Protein AF-A0A0B6Y746-F1 (afdb_monomer_lite)

Organism: NCBI:txid1028688

Secondary structure (DSSP, 8-state):
------------------HHHHHHHHHHHHHHH-TTSEEEEEEEEE-SSS--TT--GGGPPPEEEEEEEEEETT--HHHHHHHHHHHHHHHHHHH-TT-TT---GGGEEEEEETTEEEETTPPPPSS-HHHH--TT--EEEEEE--GGGT--HHHHHHHT--HHHHHHHHHHHHHHS-------TTSSHHHHHHHHHHHHHHHTT----TTTEEEEE--SSTHHHHHHHHHHHHHHHHHS-TTSS-SEEEEETGGG-S---

Structure (mmCIF, N/CA/C/O backbone):
data_AF-A0A0B6Y746-F1
#
_entry.id   AF-A0A0B6Y746-F1
#
loop_
_atom_site.group_PDB
_atom_site.id
_atom_site.type_symbol
_atom_site.label_atom_id
_atom_site.label_alt_id
_atom_site.label_comp_id
_atom_site.label_asym_id
_atom_site.label_entity_id
_atom_site.label_seq_id
_atom_site.pdbx_PDB_ins_code
_atom_site.Cartn_x
_atom_site.Cartn_y
_atom_site.Cartn_z
_atom_site.occupancy
_atom_site.B_iso_or_equiv
_atom_site.auth_seq_id
_atom_site.auth_comp_id
_atom_site.auth_asym_id
_atom_site.auth_atom_id
_atom_site.pdbx_PDB_model_num
ATOM 1 N N . SER A 1 1 ? -64.945 -34.787 -15.577 1.00 29.97 1 SER A N 1
ATOM 2 C CA . SER A 1 1 ? -64.378 -35.751 -14.618 1.00 29.97 1 SER A CA 1
ATOM 3 C C . SER A 1 1 ? -62.940 -36.079 -14.964 1.00 29.97 1 SER A C 1
ATOM 5 O O . SER A 1 1 ? -62.607 -36.017 -16.142 1.00 29.97 1 SER A O 1
ATOM 7 N N . PRO A 1 2 ? -62.105 -36.333 -13.945 1.00 53.16 2 PRO A N 1
ATOM 8 C CA . PRO A 1 2 ? -60.667 -36.065 -13.937 1.00 53.16 2 PRO A CA 1
ATOM 9 C C . PRO A 1 2 ? -59.824 -37.349 -13.845 1.00 53.16 2 PRO A C 1
ATOM 11 O O . PRO A 1 2 ? -60.364 -38.428 -13.630 1.00 53.16 2 PRO A O 1
ATOM 14 N N . HIS A 1 3 ? -58.497 -37.213 -13.889 1.00 33.97 3 HIS A N 1
ATOM 15 C CA . HIS A 1 3 ? -57.614 -38.109 -13.144 1.00 33.97 3 HIS A CA 1
ATOM 16 C C . HIS A 1 3 ? -56.552 -37.316 -12.378 1.00 33.97 3 HIS A C 1
ATOM 18 O O . HIS A 1 3 ? -55.904 -36.412 -12.898 1.00 33.97 3 HIS A O 1
ATOM 24 N N . HIS A 1 4 ? -56.476 -37.666 -11.098 1.00 37.56 4 HIS A N 1
ATOM 25 C CA . HIS A 1 4 ? -55.594 -37.174 -10.054 1.00 37.56 4 HIS A CA 1
ATOM 26 C C . HIS A 1 4 ? -54.145 -37.634 -10.231 1.00 37.56 4 HIS A C 1
ATOM 28 O O . HIS A 1 4 ? -53.914 -38.797 -10.543 1.00 37.56 4 HIS A O 1
ATOM 34 N N . THR A 1 5 ? -53.215 -36.797 -9.773 1.00 36.00 5 THR A N 1
ATOM 35 C CA . THR A 1 5 ? -52.109 -37.243 -8.911 1.00 36.00 5 THR A CA 1
ATOM 36 C C . THR A 1 5 ? -51.822 -36.161 -7.873 1.00 36.00 5 THR A C 1
ATOM 38 O O . THR A 1 5 ? -51.815 -34.971 -8.175 1.00 36.00 5 THR A O 1
ATOM 41 N N . ARG A 1 6 ? -51.666 -36.605 -6.627 1.00 32.50 6 ARG A N 1
ATOM 42 C CA . ARG A 1 6 ? -51.554 -35.845 -5.381 1.00 32.50 6 ARG A CA 1
ATOM 43 C C . ARG A 1 6 ? -50.345 -36.417 -4.645 1.00 32.50 6 ARG A C 1
ATOM 45 O O . ARG A 1 6 ? -50.334 -37.628 -4.491 1.00 32.50 6 ARG A O 1
ATOM 52 N N . THR A 1 7 ? -49.423 -35.567 -4.192 1.00 30.72 7 THR A N 1
ATOM 53 C CA . THR A 1 7 ? -48.591 -35.687 -2.965 1.00 30.72 7 THR A CA 1
ATOM 54 C C . THR A 1 7 ? -47.699 -34.436 -2.900 1.00 30.72 7 THR A C 1
ATOM 56 O O . THR A 1 7 ? -46.985 -34.167 -3.858 1.00 30.72 7 THR A O 1
ATOM 59 N N . SER A 1 8 ? -47.931 -33.510 -1.961 1.00 30.22 8 SER A N 1
ATOM 60 C CA . SER A 1 8 ? -47.372 -33.465 -0.585 1.00 30.22 8 SER A CA 1
ATOM 61 C C . SER A 1 8 ? -45.993 -32.785 -0.573 1.00 30.22 8 SER A C 1
ATOM 63 O O . SER A 1 8 ? -45.046 -33.312 -1.135 1.00 30.22 8 SER A O 1
ATOM 65 N N . THR A 1 9 ? -45.943 -31.497 -0.210 1.00 35.84 9 THR A N 1
ATOM 66 C CA . THR A 1 9 ? -45.412 -30.986 1.077 1.00 35.84 9 THR A CA 1
ATOM 67 C C . THR A 1 9 ? -43.946 -31.338 1.320 1.00 35.84 9 THR A C 1
ATOM 69 O O . THR A 1 9 ? -43.661 -32.451 1.737 1.00 35.84 9 THR A O 1
ATOM 72 N N . ASP A 1 10 ? -43.059 -30.358 1.137 1.00 31.70 10 ASP A N 1
ATOM 73 C CA . ASP A 1 10 ? -42.072 -30.033 2.168 1.00 31.70 10 ASP A CA 1
ATOM 74 C C . ASP A 1 10 ? -41.524 -28.616 1.967 1.00 31.70 10 ASP A C 1
ATOM 76 O O . ASP A 1 10 ? -40.708 -28.315 1.096 1.00 31.70 10 ASP A O 1
ATOM 80 N N . SER A 1 11 ? -42.050 -27.726 2.800 1.00 40.31 11 SER A N 1
ATOM 81 C CA . SER A 1 11 ? -41.353 -26.568 3.332 1.00 40.31 11 SER A CA 1
ATOM 82 C C . SER A 1 11 ? -40.083 -27.040 4.035 1.00 40.31 11 SER A C 1
ATOM 84 O O . SER A 1 11 ? -40.170 -27.696 5.069 1.00 40.31 11 SER A O 1
ATOM 86 N N . LEU A 1 12 ? -38.917 -26.682 3.501 1.00 34.22 12 LEU A N 1
ATOM 87 C CA . LEU A 1 12 ? -37.659 -26.777 4.231 1.00 34.22 12 LEU A CA 1
ATOM 88 C C . LEU A 1 12 ? -36.963 -25.424 4.198 1.00 34.22 12 LEU A C 1
ATOM 90 O O . LEU A 1 12 ? -36.350 -25.012 3.211 1.00 34.22 12 LEU A O 1
ATOM 94 N N . ASP A 1 13 ? -37.152 -24.743 5.322 1.00 40.56 13 ASP A N 1
ATOM 95 C CA . ASP A 1 13 ? -36.283 -23.757 5.935 1.00 40.56 13 ASP A CA 1
ATOM 96 C C . ASP A 1 13 ? -34.875 -23.689 5.334 1.00 40.56 13 ASP A C 1
ATOM 98 O O . ASP A 1 13 ? -34.015 -24.546 5.542 1.00 40.56 13 ASP A O 1
ATOM 102 N N . ARG A 1 14 ? -34.597 -22.567 4.673 1.00 35.34 14 ARG A N 1
ATOM 103 C CA . ARG A 1 14 ? -33.259 -21.978 4.700 1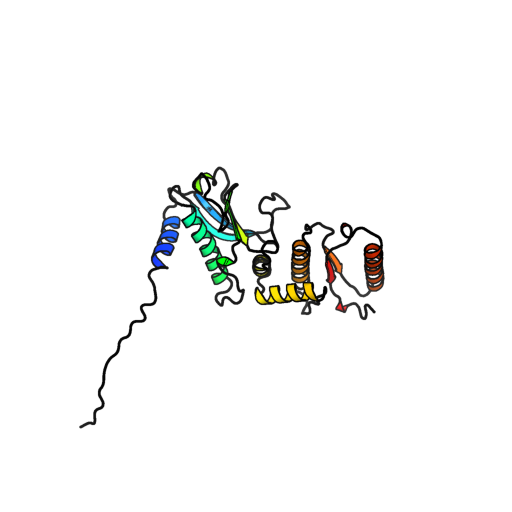.00 35.34 14 ARG A CA 1
ATOM 104 C C . ARG A 1 14 ? -33.306 -20.699 5.517 1.00 35.34 14 ARG A C 1
ATOM 106 O O . ARG A 1 14 ? -33.096 -19.599 5.018 1.00 35.34 14 ARG A O 1
ATOM 113 N N . SER A 1 15 ? -33.542 -20.887 6.811 1.00 46.12 15 SER A N 1
ATOM 114 C CA . SER A 1 15 ? -33.031 -20.006 7.853 1.00 46.12 15 SER A CA 1
ATOM 115 C C . SER A 1 15 ? -31.496 -20.047 7.817 1.00 46.12 15 SER A C 1
ATOM 117 O O . SER A 1 15 ? -30.859 -20.784 8.566 1.00 46.12 15 SER A O 1
ATOM 119 N N . PHE A 1 16 ? -30.884 -19.283 6.915 1.00 33.47 16 PHE A N 1
ATOM 120 C CA . PHE A 1 16 ? -29.457 -18.984 6.986 1.00 33.47 16 PHE A CA 1
ATOM 121 C C . PHE A 1 16 ? -29.285 -17.540 7.456 1.00 33.47 16 PHE A C 1
ATOM 123 O O . PHE A 1 16 ? -29.346 -16.599 6.676 1.00 33.47 16 PHE A O 1
ATOM 130 N N . SER A 1 17 ? -29.127 -17.426 8.778 1.00 41.94 17 SER A N 1
ATOM 131 C CA . SER A 1 17 ? -28.447 -16.366 9.531 1.00 41.94 17 SER A CA 1
ATOM 132 C C . SER A 1 17 ? -28.628 -14.921 9.035 1.00 41.94 17 SER A C 1
ATOM 134 O O . SER A 1 17 ? -27.774 -14.365 8.350 1.00 41.94 17 SER A O 1
ATOM 136 N N . MET A 1 18 ? -29.722 -14.278 9.461 1.00 40.81 18 MET A N 1
ATOM 137 C CA . MET A 1 18 ? -29.874 -12.811 9.445 1.00 40.81 18 MET A CA 1
ATOM 138 C C . MET A 1 18 ? -29.601 -12.160 10.813 1.00 40.81 18 MET A C 1
ATOM 140 O O . MET A 1 18 ? -29.816 -10.963 10.992 1.00 40.81 18 MET A O 1
ATOM 144 N N . THR A 1 19 ? -29.118 -12.914 11.798 1.00 43.16 19 THR A N 1
ATOM 145 C CA . THR A 1 19 ? -29.015 -12.431 13.182 1.00 43.16 19 THR A CA 1
ATOM 146 C C . THR A 1 19 ? -27.723 -11.674 13.504 1.00 43.16 19 THR A C 1
ATOM 148 O O . THR A 1 19 ? -27.748 -10.859 14.420 1.00 43.16 19 THR A O 1
ATOM 151 N N . ASP A 1 20 ? -26.651 -11.812 12.714 1.00 43.19 20 ASP A N 1
ATOM 152 C CA . ASP A 1 20 ? -25.360 -11.162 13.027 1.00 43.19 20 ASP A CA 1
ATOM 153 C C . ASP A 1 20 ? -25.143 -9.792 12.358 1.00 43.19 20 ASP A C 1
ATOM 155 O O . ASP A 1 20 ? -24.300 -9.013 12.799 1.00 43.19 20 ASP A O 1
ATOM 159 N N . HIS A 1 21 ? -25.907 -9.455 11.315 1.00 45.31 21 HIS A N 1
ATOM 160 C CA . HIS A 1 21 ? -25.809 -8.143 10.660 1.00 45.31 21 HIS A CA 1
ATOM 161 C C . HIS A 1 21 ? -26.600 -7.055 11.405 1.00 45.31 21 HIS A C 1
ATOM 163 O O . HIS A 1 21 ? -26.148 -5.915 11.498 1.00 45.31 21 HIS A O 1
ATOM 169 N N . SER A 1 22 ? -27.748 -7.410 11.995 1.00 50.81 22 SER A N 1
ATOM 170 C CA . SER A 1 22 ? -28.665 -6.427 12.592 1.00 50.81 22 SER A CA 1
ATOM 171 C C . SER A 1 22 ? -28.137 -5.774 13.875 1.00 50.81 22 SER A C 1
ATOM 173 O O . SER A 1 22 ? -28.363 -4.587 14.091 1.00 50.81 22 SER A O 1
ATOM 175 N N . SER A 1 23 ? -27.399 -6.512 14.708 1.00 52.81 23 SER A N 1
ATOM 176 C CA . SER A 1 23 ? -26.909 -6.014 15.999 1.00 52.81 23 SER A CA 1
ATOM 177 C C . SER A 1 23 ? -25.759 -5.021 15.843 1.00 52.81 23 SER A C 1
ATOM 179 O O . SER A 1 23 ? -25.663 -4.062 16.602 1.00 52.81 23 SER A O 1
ATOM 181 N N . LEU A 1 24 ? -24.903 -5.202 14.834 1.00 53.28 24 LEU A N 1
ATOM 182 C CA . LEU A 1 24 ? -23.738 -4.345 14.630 1.00 53.28 24 LEU A CA 1
ATOM 183 C C . LEU A 1 24 ? -24.018 -3.151 13.716 1.00 53.28 24 LEU A C 1
ATOM 185 O O . LEU A 1 24 ? -23.398 -2.107 13.891 1.00 53.28 24 LEU A O 1
ATOM 189 N N . ASP A 1 25 ? -24.955 -3.266 12.774 1.00 55.22 25 ASP A N 1
ATOM 190 C CA . ASP A 1 25 ? -25.471 -2.089 12.063 1.00 55.22 25 ASP A CA 1
ATOM 191 C C . ASP A 1 25 ? -26.266 -1.191 13.019 1.00 55.22 25 ASP A C 1
ATOM 193 O O . ASP A 1 25 ? -26.186 0.030 12.912 1.00 55.22 25 ASP A O 1
ATOM 197 N N . MET A 1 26 ? -26.927 -1.776 14.028 1.00 56.94 26 MET A N 1
ATOM 198 C CA . MET A 1 26 ? -27.477 -1.031 15.159 1.00 56.94 26 MET A CA 1
ATOM 199 C C . MET A 1 26 ? -26.371 -0.380 15.999 1.00 56.94 26 MET A C 1
ATOM 201 O O . MET A 1 26 ? -26.512 0.789 16.314 1.00 56.94 26 MET A O 1
ATOM 205 N N . LEU A 1 27 ? -25.239 -1.045 16.275 1.00 56.81 27 LEU A N 1
ATOM 206 C CA . LEU A 1 27 ? -24.097 -0.414 16.965 1.00 56.81 27 LEU A CA 1
ATOM 207 C C . LEU A 1 27 ? -23.458 0.722 16.152 1.00 56.81 27 LEU A C 1
ATOM 209 O O . LEU A 1 27 ? -23.128 1.762 16.713 1.00 56.81 27 LEU A O 1
ATOM 213 N N . LEU A 1 28 ? -23.296 0.556 14.836 1.00 58.16 28 LEU A N 1
ATOM 214 C CA . LEU A 1 28 ? -22.779 1.609 13.956 1.00 58.16 28 LEU A CA 1
ATOM 215 C C . LEU A 1 28 ? -23.764 2.789 13.879 1.00 58.16 28 LEU A C 1
ATOM 217 O O . LEU A 1 28 ? -23.349 3.943 14.009 1.00 58.16 28 LEU A O 1
ATOM 221 N N . ALA A 1 29 ? -25.066 2.514 13.775 1.00 56.75 29 ALA A N 1
ATOM 222 C CA . ALA A 1 29 ? -26.116 3.529 13.836 1.00 56.75 29 ALA A CA 1
ATOM 223 C C . ALA A 1 29 ? -26.219 4.192 15.223 1.00 56.75 29 ALA A C 1
ATOM 225 O O . ALA A 1 29 ? -26.412 5.401 15.301 1.00 56.75 29 ALA A O 1
ATOM 226 N N . GLU A 1 30 ? -26.018 3.454 16.316 1.00 51.56 30 GLU A N 1
ATOM 227 C CA . GLU A 1 30 ? -25.965 3.978 17.684 1.00 51.56 30 GLU A CA 1
ATOM 228 C C . GLU A 1 30 ? -24.714 4.827 17.913 1.00 51.56 30 GLU A C 1
ATOM 230 O O . GLU A 1 30 ? -24.801 5.853 18.581 1.00 51.56 30 GLU A O 1
ATOM 235 N N . THR A 1 31 ? -23.560 4.478 17.332 1.00 52.19 31 THR A N 1
ATOM 236 C CA . THR A 1 31 ? -22.373 5.350 17.366 1.00 52.19 31 THR A CA 1
ATOM 237 C C . THR A 1 31 ? -22.562 6.625 16.548 1.00 52.19 31 THR A C 1
ATOM 239 O O . THR A 1 31 ? -22.046 7.669 16.943 1.00 52.19 31 THR A O 1
ATOM 242 N N . ALA A 1 32 ? -23.328 6.567 15.453 1.00 50.88 32 ALA A N 1
ATOM 243 C CA . ALA A 1 32 ? -23.717 7.743 14.679 1.00 50.88 32 ALA A CA 1
ATOM 244 C C . ALA A 1 32 ? -24.808 8.580 15.380 1.00 50.88 32 ALA A C 1
ATOM 246 O O . ALA A 1 32 ? -24.844 9.792 15.206 1.00 50.88 32 ALA A O 1
ATOM 247 N N . ALA A 1 33 ? -25.674 7.964 16.193 1.00 47.94 33 ALA A N 1
ATOM 248 C CA . ALA A 1 33 ? -26.720 8.646 16.960 1.00 47.94 33 ALA A CA 1
ATOM 249 C C . ALA A 1 33 ? -26.225 9.202 18.315 1.00 47.94 33 ALA A C 1
ATOM 251 O O . ALA A 1 33 ? -26.768 10.191 18.808 1.00 47.94 33 ALA A O 1
ATOM 252 N N . ASN A 1 34 ? -25.173 8.621 18.907 1.00 47.47 34 ASN A N 1
ATOM 253 C CA . ASN A 1 34 ? -24.545 9.058 20.164 1.00 47.47 34 ASN A CA 1
ATOM 254 C C . ASN A 1 34 ? -23.459 10.135 19.962 1.00 47.47 34 ASN A C 1
ATOM 256 O O . ASN A 1 34 ? -22.437 10.134 20.651 1.00 47.47 34 ASN A O 1
ATOM 260 N N . GLU A 1 35 ? -23.688 11.119 19.087 1.00 51.38 35 GLU A N 1
ATOM 261 C CA . GLU A 1 35 ? -22.798 12.289 18.921 1.00 51.38 35 GLU A CA 1
ATOM 262 C C . GLU A 1 35 ? -22.630 13.141 20.202 1.00 51.38 35 GLU A C 1
ATOM 264 O O . GLU A 1 35 ? -21.873 14.108 20.204 1.00 51.38 35 GLU A O 1
ATOM 269 N N . ARG A 1 36 ? -23.310 12.807 21.310 1.00 54.72 36 ARG A N 1
ATOM 270 C CA . ARG A 1 36 ? -23.274 13.583 22.559 1.00 54.72 36 ARG A CA 1
ATOM 271 C C . ARG A 1 36 ? -22.221 13.145 23.585 1.00 54.72 36 ARG A C 1
ATOM 273 O O . ARG A 1 36 ? -22.003 13.910 24.514 1.00 54.72 36 ARG A O 1
ATOM 280 N N . ASP A 1 37 ? -21.581 11.978 23.440 1.00 66.75 37 ASP A N 1
ATOM 281 C CA . ASP A 1 37 ? -20.696 11.422 24.494 1.00 66.75 37 ASP A CA 1
ATOM 282 C C . ASP A 1 37 ? -19.419 10.727 23.961 1.00 66.75 37 ASP A C 1
ATOM 284 O O . ASP A 1 37 ? -18.714 10.023 24.687 1.00 66.75 37 ASP A O 1
ATOM 288 N N . GLY A 1 38 ? -19.116 10.884 22.667 1.00 77.50 38 GLY A N 1
ATOM 289 C CA . GLY A 1 38 ? -17.962 10.260 22.012 1.00 77.50 38 GLY A CA 1
ATOM 290 C C . GLY A 1 38 ? -17.188 11.225 21.116 1.00 77.50 38 GLY A C 1
ATOM 291 O O . GLY A 1 38 ? -17.757 12.138 20.518 1.00 77.50 38 GLY A O 1
ATOM 292 N N . LYS A 1 39 ? -15.873 11.019 21.012 1.00 87.69 39 LYS A N 1
ATOM 293 C CA . LYS A 1 39 ? -15.004 11.750 20.089 1.00 87.69 39 LYS A CA 1
ATOM 294 C C . LYS A 1 39 ? -15.118 11.133 18.698 1.00 87.69 39 LYS A C 1
ATOM 296 O O . LYS A 1 39 ? -14.840 9.946 18.510 1.00 87.69 39 LYS A O 1
ATOM 301 N N . ARG A 1 40 ? -15.508 11.944 17.713 1.00 91.06 40 ARG A N 1
ATOM 302 C CA . ARG A 1 40 ? -15.557 11.525 16.308 1.00 91.06 40 ARG A CA 1
ATOM 303 C C . ARG A 1 40 ? -14.142 11.436 15.745 1.00 91.06 40 ARG A C 1
ATOM 305 O O . ARG A 1 40 ? -13.389 12.406 15.821 1.00 91.06 40 ARG A O 1
ATOM 312 N N . VAL A 1 41 ? -13.809 10.291 15.162 1.00 94.25 41 VAL A N 1
ATOM 313 C CA . VAL A 1 41 ? -12.514 10.033 14.531 1.00 94.25 41 VAL A CA 1
ATOM 314 C C . VAL A 1 41 ? -12.686 9.587 13.086 1.00 94.25 41 VAL A C 1
ATOM 316 O O . VAL A 1 41 ? -13.669 8.934 12.728 1.00 94.25 41 VAL A O 1
ATOM 319 N N . THR A 1 42 ? -11.729 9.952 12.246 1.00 95.25 42 THR A N 1
ATOM 320 C CA . THR A 1 42 ? -11.616 9.478 10.868 1.00 95.25 42 THR A CA 1
ATOM 321 C C . THR A 1 42 ? -10.780 8.207 10.816 1.00 95.25 42 THR A C 1
ATOM 323 O O . THR A 1 42 ? -9.886 8.002 11.633 1.00 95.25 42 THR A O 1
ATOM 326 N N . ILE A 1 43 ? -11.084 7.335 9.859 1.00 95.94 43 ILE A N 1
ATOM 327 C CA . ILE A 1 43 ? -10.340 6.100 9.612 1.00 95.94 43 ILE A CA 1
ATOM 328 C C . ILE A 1 43 ? -9.734 6.195 8.218 1.00 95.94 43 ILE A C 1
ATOM 330 O O . ILE A 1 43 ? -10.470 6.250 7.226 1.00 95.94 43 ILE A O 1
ATOM 334 N N . SER A 1 44 ? -8.407 6.191 8.138 1.00 96.25 44 SER A N 1
ATOM 335 C CA . SER A 1 44 ? -7.671 6.169 6.872 1.00 96.25 44 SER A CA 1
ATOM 336 C C . SER A 1 44 ? -6.855 4.889 6.722 1.00 96.25 44 SER A C 1
ATOM 338 O O . SER A 1 44 ? -6.534 4.218 7.697 1.00 96.25 44 SER A O 1
ATOM 340 N N . VAL A 1 45 ? -6.540 4.526 5.482 1.00 96.31 45 VAL A N 1
ATOM 341 C CA . VAL A 1 45 ? -5.588 3.465 5.143 1.00 96.31 45 VAL A CA 1
ATOM 342 C C . VAL A 1 45 ? -4.330 4.121 4.605 1.00 96.31 45 VAL A C 1
ATOM 344 O O . VAL A 1 45 ? -4.399 4.877 3.635 1.00 96.31 45 VAL A O 1
ATOM 347 N N . VAL A 1 46 ? -3.191 3.814 5.215 1.00 94.38 46 VAL A N 1
ATOM 348 C CA . VAL A 1 46 ? -1.894 4.341 4.793 1.00 94.38 46 VAL A CA 1
ATOM 349 C C . VAL A 1 46 ? -1.392 3.559 3.578 1.00 94.38 46 VAL A C 1
ATOM 351 O O . VAL A 1 46 ? -1.386 2.324 3.575 1.00 94.38 46 VAL A O 1
ATOM 354 N N . LEU A 1 47 ? -0.992 4.279 2.532 1.00 91.31 47 LEU A N 1
ATOM 355 C CA . LEU A 1 47 ? -0.496 3.731 1.273 1.00 91.31 47 LEU A CA 1
ATOM 356 C C . LEU A 1 47 ? 1.021 3.538 1.307 1.00 91.31 47 LEU A C 1
ATOM 358 O O . LEU A 1 47 ? 1.747 4.260 1.988 1.00 91.31 47 LEU A O 1
ATOM 362 N N . GLY A 1 48 ? 1.499 2.574 0.524 1.00 84.00 48 GLY A N 1
ATOM 363 C CA . GLY A 1 48 ? 2.907 2.228 0.413 1.00 84.00 48 GLY A CA 1
ATOM 364 C C . GLY A 1 48 ? 3.176 0.747 0.669 1.00 84.00 48 GLY A C 1
ATOM 365 O O . GLY A 1 48 ? 2.431 0.022 1.341 1.00 84.00 48 GLY A O 1
ATOM 366 N N . SER A 1 49 ? 4.309 0.275 0.158 1.00 71.25 49 SER A N 1
ATOM 367 C CA . SER A 1 49 ? 4.892 -0.977 0.633 1.00 71.25 49 SER A CA 1
ATOM 368 C C . SER A 1 49 ? 5.565 -0.674 1.973 1.00 71.25 49 SER A C 1
ATOM 370 O O . SER A 1 49 ? 6.569 0.018 2.002 1.00 71.25 49 SER A O 1
ATOM 372 N N . ASN A 1 50 ? 4.994 -1.137 3.088 1.00 73.00 50 ASN A N 1
ATOM 373 C CA . ASN A 1 50 ? 5.503 -0.878 4.445 1.00 73.00 50 ASN A CA 1
ATOM 374 C C . ASN A 1 50 ? 5.647 0.627 4.799 1.00 73.00 50 ASN A C 1
ATOM 376 O O . ASN A 1 50 ? 6.762 1.097 5.047 1.00 73.00 50 ASN A O 1
ATOM 380 N N . PRO A 1 51 ? 4.537 1.383 4.823 1.00 69.94 51 PRO A N 1
ATOM 381 C CA . PRO A 1 51 ? 4.578 2.773 5.245 1.00 69.94 51 PRO A CA 1
ATOM 382 C C . PRO A 1 51 ? 5.002 2.888 6.710 1.00 69.94 51 PRO A C 1
ATOM 384 O O . PRO A 1 51 ? 4.679 2.024 7.528 1.00 69.94 51 PRO A O 1
ATOM 387 N N . ASP A 1 52 ? 5.717 3.965 7.028 1.00 73.00 52 ASP A N 1
ATOM 388 C CA . ASP A 1 52 ? 5.938 4.392 8.404 1.00 73.00 52 ASP A CA 1
ATOM 389 C C . ASP A 1 52 ? 4.927 5.500 8.743 1.00 73.00 52 ASP A C 1
ATOM 391 O O . ASP A 1 52 ? 5.121 6.649 8.335 1.00 73.00 52 ASP A O 1
ATOM 395 N N . PRO A 1 53 ? 3.832 5.165 9.443 1.00 68.56 53 PRO A N 1
ATOM 396 C CA . PRO A 1 53 ? 2.785 6.121 9.800 1.00 68.56 53 PRO A CA 1
ATOM 397 C C . PRO A 1 53 ? 3.244 7.164 10.828 1.00 68.56 53 PRO A C 1
ATOM 399 O O . PRO A 1 53 ? 2.588 8.185 10.996 1.00 68.56 53 PRO A O 1
ATOM 402 N N . THR A 1 54 ? 4.388 6.963 11.493 1.00 69.56 54 THR A N 1
ATOM 403 C CA . THR A 1 54 ? 4.915 7.940 12.462 1.00 69.56 54 THR A CA 1
ATOM 404 C C . THR A 1 54 ? 5.603 9.136 11.795 1.00 69.56 54 THR A C 1
ATOM 406 O O . THR A 1 54 ? 5.881 10.141 12.456 1.00 69.56 54 THR A O 1
ATOM 409 N N . ARG A 1 55 ? 5.866 9.068 10.480 1.00 71.75 55 ARG A N 1
ATOM 410 C CA . ARG A 1 55 ? 6.494 10.163 9.728 1.00 71.75 55 ARG A CA 1
ATOM 411 C C . ARG A 1 55 ? 5.518 11.317 9.526 1.00 71.75 55 ARG A C 1
ATOM 413 O O . ARG A 1 55 ? 4.385 11.136 9.090 1.00 71.75 55 ARG A O 1
ATOM 420 N N . THR A 1 56 ? 5.991 12.529 9.804 1.00 65.88 56 THR A N 1
ATOM 421 C CA . THR A 1 56 ? 5.199 13.764 9.735 1.00 65.88 56 THR A CA 1
ATOM 422 C C . THR A 1 56 ? 5.736 14.724 8.669 1.00 65.88 56 THR A C 1
ATOM 424 O O . THR A 1 56 ? 6.881 14.623 8.228 1.00 65.88 56 THR A O 1
ATOM 427 N N . GLY A 1 57 ? 4.902 15.673 8.231 1.00 66.06 57 GLY A N 1
ATOM 428 C CA . GLY A 1 57 ? 5.287 16.700 7.257 1.00 66.06 57 GLY A CA 1
ATOM 429 C C . GLY A 1 57 ? 5.314 16.198 5.809 1.00 66.06 57 GLY A C 1
ATOM 430 O O . GLY A 1 57 ? 4.424 15.466 5.387 1.00 66.06 57 GLY A O 1
ATOM 431 N N . LEU A 1 58 ? 6.326 16.615 5.040 1.00 59.31 58 LEU A N 1
ATOM 432 C CA . LEU A 1 58 ? 6.497 16.262 3.617 1.00 59.31 58 LEU A CA 1
ATOM 433 C C . LEU A 1 58 ? 6.739 14.764 3.380 1.00 59.31 58 LEU A C 1
ATOM 435 O O . LEU A 1 58 ? 6.532 14.281 2.272 1.00 59.31 58 LEU A O 1
ATOM 439 N N . ASP A 1 59 ? 7.138 14.046 4.428 1.00 66.44 59 ASP A N 1
ATOM 440 C CA . ASP A 1 59 ? 7.409 12.614 4.389 1.00 66.44 59 ASP A CA 1
ATOM 441 C C . ASP A 1 59 ? 6.219 11.768 4.870 1.00 66.44 59 ASP A C 1
ATOM 443 O O . ASP A 1 59 ? 6.362 10.549 5.014 1.00 66.44 59 ASP A O 1
ATOM 447 N N . LYS A 1 60 ? 5.058 12.388 5.151 1.00 77.25 60 LYS A N 1
ATOM 448 C CA . LYS A 1 60 ? 3.862 11.634 5.536 1.00 77.25 60 LYS A CA 1
ATOM 449 C C . LYS A 1 60 ? 3.446 10.747 4.351 1.00 77.25 60 LYS A C 1
ATOM 451 O O . LYS A 1 60 ? 3.232 11.268 3.252 1.00 77.25 60 LYS A O 1
ATOM 456 N N . PRO A 1 61 ? 3.318 9.422 4.541 1.00 82.00 61 PRO A N 1
ATOM 457 C CA . PRO A 1 61 ? 2.823 8.545 3.490 1.00 82.00 61 PRO A CA 1
ATOM 458 C C . PRO A 1 61 ? 1.413 8.959 3.056 1.00 82.00 61 PRO A C 1
ATOM 460 O O . PRO A 1 61 ? 0.598 9.406 3.864 1.00 82.00 61 PRO A O 1
ATOM 463 N N . ALA A 1 62 ? 1.123 8.808 1.762 1.00 89.06 62 ALA A N 1
ATOM 464 C CA . ALA A 1 62 ? -0.209 9.070 1.233 1.00 89.06 62 ALA A CA 1
ATOM 465 C C . ALA A 1 62 ? -1.244 8.178 1.930 1.00 89.06 62 ALA A C 1
ATOM 467 O O . ALA A 1 62 ? -0.948 7.047 2.311 1.00 89.06 62 ALA A O 1
ATOM 468 N N . GLU A 1 63 ? -2.471 8.665 2.070 1.00 93.19 63 GLU A N 1
ATOM 469 C CA . GLU A 1 63 ? -3.521 7.945 2.779 1.00 93.19 63 GLU A CA 1
ATOM 470 C C . GLU A 1 63 ? -4.876 8.060 2.087 1.00 93.19 63 GLU A C 1
ATOM 472 O O . GLU A 1 63 ? -5.154 9.020 1.367 1.00 93.19 63 GLU A O 1
ATOM 477 N N . VAL A 1 64 ? -5.728 7.064 2.316 1.00 95.12 64 VAL A N 1
ATOM 478 C CA . VAL A 1 64 ? -7.085 6.998 1.770 1.00 95.12 64 VAL A CA 1
ATOM 479 C C . VAL A 1 64 ? -8.074 6.980 2.920 1.00 95.12 64 VAL A C 1
ATOM 481 O O . VAL A 1 64 ? -8.092 6.037 3.705 1.00 95.12 64 VAL A O 1
ATOM 484 N N . LEU A 1 65 ? -8.919 8.005 3.017 1.00 95.69 65 LEU A N 1
ATOM 485 C CA . LEU A 1 65 ? -10.019 8.035 3.979 1.00 95.69 65 LEU A CA 1
ATOM 486 C C . LEU A 1 65 ? -11.072 6.987 3.593 1.00 95.69 65 LEU A C 1
ATOM 488 O O . LEU A 1 65 ? -11.649 7.059 2.509 1.00 95.69 65 LEU A O 1
ATOM 492 N N . ILE A 1 66 ? -11.350 6.038 4.489 1.00 96.31 66 ILE A N 1
ATOM 493 C CA . ILE A 1 66 ? -12.301 4.946 4.223 1.00 96.31 66 ILE A CA 1
ATOM 494 C C . ILE A 1 66 ? -13.600 5.047 5.032 1.00 96.31 66 ILE A C 1
ATOM 496 O O . ILE A 1 66 ? -14.599 4.417 4.663 1.00 96.31 66 ILE A O 1
ATOM 500 N N . GLY A 1 67 ? -13.603 5.847 6.104 1.00 93.81 67 GLY A N 1
ATOM 501 C CA . GLY A 1 67 ? -14.773 6.063 6.950 1.00 93.81 67 GLY A CA 1
ATOM 502 C C . GLY A 1 67 ? -14.495 6.924 8.180 1.00 93.81 67 GLY A C 1
ATOM 503 O O . GLY A 1 67 ? -13.438 7.539 8.317 1.00 93.81 67 GLY A O 1
ATOM 504 N N . SER A 1 68 ? -15.464 6.955 9.085 1.00 93.50 68 SER A N 1
ATOM 505 C CA . SER A 1 68 ? -15.376 7.606 10.390 1.00 93.50 68 SER A CA 1
ATOM 506 C C . SER A 1 68 ? -16.151 6.795 11.427 1.00 93.50 68 SER A C 1
ATOM 508 O O . SER A 1 68 ? -17.034 6.011 11.077 1.00 93.50 68 SER A O 1
ATOM 510 N N . LEU A 1 69 ? -15.805 6.961 12.702 1.00 92.81 69 LEU A N 1
ATOM 511 C CA . LEU A 1 69 ? -16.516 6.344 13.820 1.00 92.81 69 LEU A CA 1
ATOM 512 C C . LEU A 1 69 ? -16.519 7.269 15.041 1.00 92.81 69 LEU A C 1
ATOM 514 O O . LEU A 1 69 ? -15.719 8.200 15.130 1.00 92.81 69 LEU A O 1
ATOM 518 N N . SER A 1 70 ? -17.416 7.013 15.990 1.00 90.81 70 SER A N 1
ATOM 519 C CA . SER A 1 70 ? -17.426 7.696 17.287 1.00 90.81 70 SER A CA 1
ATOM 520 C C . SER A 1 70 ? -16.827 6.782 18.356 1.00 90.81 70 SER A C 1
ATOM 522 O O . SER A 1 70 ? -17.327 5.676 18.574 1.00 90.81 70 SER A O 1
ATOM 524 N N . VAL A 1 71 ? -15.747 7.222 19.011 1.00 92.75 71 VAL A N 1
ATOM 525 C CA . VAL A 1 71 ? -15.145 6.515 20.153 1.00 92.75 71 VAL A CA 1
ATOM 526 C C . VAL A 1 71 ? -15.621 7.173 21.438 1.00 92.75 71 VAL A C 1
ATOM 528 O O . VAL A 1 71 ? -15.424 8.367 21.636 1.00 92.75 71 VAL A O 1
ATOM 531 N N . SER A 1 72 ? -16.218 6.399 22.338 1.00 90.88 72 SER A N 1
ATOM 532 C CA . SER A 1 72 ? -16.676 6.881 23.647 1.00 90.88 72 SER A CA 1
ATOM 533 C C . SER A 1 72 ? -15.958 6.154 24.783 1.00 90.88 72 SER A C 1
ATOM 535 O O . SER A 1 72 ? -15.253 5.169 24.555 1.00 90.88 72 SER A O 1
ATOM 537 N N . GLY A 1 73 ? -16.205 6.571 26.029 1.00 89.69 73 GLY A N 1
ATOM 538 C CA . GLY A 1 73 ? -15.753 5.850 27.230 1.00 89.69 73 GLY A CA 1
ATOM 539 C C . GLY A 1 73 ? -16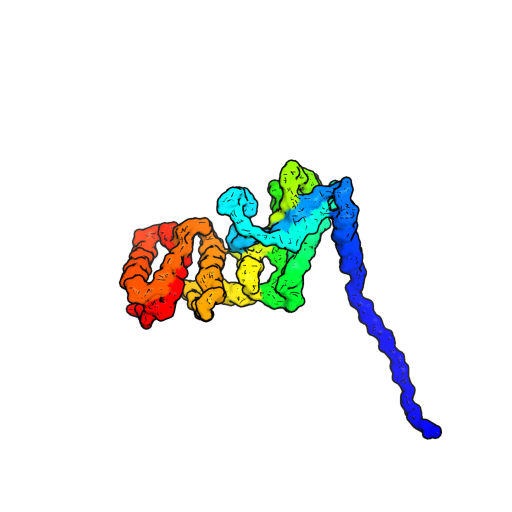.295 4.422 27.370 1.00 89.69 73 GLY A C 1
ATOM 540 O O . GLY A 1 73 ? -15.860 3.690 28.253 1.00 89.69 73 GLY A O 1
ATOM 541 N N . LYS A 1 74 ? -17.226 4.004 26.506 1.00 89.56 74 LYS A N 1
ATOM 542 C CA . LYS A 1 74 ? -17.777 2.640 26.470 1.00 89.56 74 LYS A CA 1
ATOM 543 C C . LYS A 1 74 ? -17.140 1.769 25.384 1.00 89.56 74 LYS A C 1
ATOM 545 O O . LYS A 1 74 ? -17.341 0.556 25.385 1.00 89.56 74 LYS A O 1
ATOM 550 N N . THR A 1 75 ? -16.392 2.362 24.452 1.00 92.75 75 THR A N 1
ATOM 551 C CA . THR A 1 75 ? -15.766 1.637 23.343 1.00 92.75 75 THR A CA 1
ATOM 552 C C . THR A 1 75 ? -14.565 0.859 23.866 1.00 92.75 75 THR A C 1
ATOM 554 O O . THR A 1 75 ? -13.556 1.452 24.230 1.00 92.75 75 THR A O 1
ATOM 557 N N . LYS A 1 76 ? -14.667 -0.470 23.904 1.00 94.31 76 LYS A N 1
ATOM 558 C CA . LYS A 1 76 ? -13.552 -1.354 24.266 1.00 94.31 76 LYS A CA 1
ATOM 559 C C . LYS A 1 76 ? -12.667 -1.669 23.055 1.00 94.31 76 LYS A C 1
ATOM 561 O O . LYS A 1 76 ? -13.086 -1.489 21.911 1.00 94.31 76 LYS A O 1
ATOM 566 N N . TRP A 1 77 ? -11.454 -2.157 23.308 1.00 94.44 77 TRP A N 1
ATOM 567 C CA . TRP A 1 77 ? -10.479 -2.498 22.265 1.00 94.44 77 TRP A CA 1
ATOM 568 C C . TRP A 1 77 ? -10.969 -3.582 21.304 1.00 94.44 77 TRP A C 1
ATOM 570 O O . TRP A 1 77 ? -10.843 -3.422 20.098 1.00 94.44 77 TRP A O 1
ATOM 580 N N . ASP A 1 78 ? -11.610 -4.623 21.823 1.00 93.31 78 ASP A N 1
ATOM 581 C CA . ASP A 1 78 ? -12.233 -5.704 21.055 1.00 93.31 78 ASP A CA 1
ATOM 582 C C . ASP A 1 78 ? -13.309 -5.190 20.084 1.00 93.31 78 ASP A C 1
ATOM 584 O O . ASP A 1 78 ? -13.396 -5.637 18.939 1.00 93.31 78 ASP A O 1
ATOM 588 N N . ILE A 1 79 ? -14.097 -4.197 20.506 1.00 93.81 79 ILE A N 1
ATOM 589 C CA . ILE A 1 79 ? -15.081 -3.541 19.637 1.00 93.81 79 ILE A CA 1
ATOM 590 C C . ILE A 1 79 ? -14.360 -2.747 18.543 1.00 93.81 79 ILE A C 1
ATOM 592 O O . ILE A 1 79 ? -14.712 -2.867 17.369 1.00 93.81 79 ILE A O 1
ATOM 596 N N . LEU A 1 80 ? -13.337 -1.967 18.905 1.00 94.94 80 LEU A N 1
ATOM 597 C CA . LEU A 1 80 ? -12.590 -1.154 17.946 1.00 94.94 80 LEU A CA 1
ATOM 598 C C . LEU A 1 80 ? -11.869 -2.013 16.895 1.00 94.94 80 LEU A C 1
ATOM 600 O O . LEU A 1 80 ? -11.961 -1.710 15.706 1.00 94.94 80 LEU A O 1
ATOM 604 N N . ASP A 1 81 ? -11.235 -3.114 17.304 1.00 94.75 81 ASP A N 1
ATOM 605 C CA . ASP A 1 81 ? -10.564 -4.059 16.403 1.00 94.75 81 ASP A CA 1
ATOM 606 C C . ASP A 1 81 ? -11.525 -4.596 15.331 1.00 94.75 81 ASP A C 1
ATOM 608 O O . ASP A 1 81 ? -11.194 -4.646 14.140 1.00 94.75 81 ASP A O 1
ATOM 612 N N . ASN A 1 82 ? -12.734 -4.977 15.751 1.00 94.56 82 ASN A N 1
ATOM 613 C CA . ASN A 1 82 ? -13.768 -5.493 14.860 1.00 94.56 82 ASN A CA 1
ATOM 614 C C . ASN A 1 82 ? -14.293 -4.408 13.914 1.00 94.56 82 ASN A C 1
ATOM 616 O O . ASN A 1 82 ? -14.437 -4.657 12.713 1.00 94.56 82 ASN A O 1
ATOM 620 N N . VAL A 1 83 ? -14.542 -3.200 14.429 1.00 95.31 83 VAL A N 1
ATOM 621 C CA . VAL A 1 83 ? -15.037 -2.072 13.627 1.00 95.31 83 VAL A CA 1
ATOM 622 C C . VAL A 1 83 ? -14.015 -1.660 12.569 1.00 95.31 83 VAL A C 1
ATOM 624 O O . VAL A 1 83 ? -14.387 -1.523 11.406 1.00 95.31 83 VAL A O 1
ATOM 627 N N . VAL A 1 84 ? -12.731 -1.542 12.916 1.00 96.38 84 VAL A N 1
ATOM 628 C CA . VAL A 1 84 ? -11.654 -1.198 11.968 1.00 96.38 84 VAL A CA 1
ATOM 629 C C . VAL A 1 84 ? -11.598 -2.199 10.808 1.00 96.38 84 VAL A C 1
ATOM 631 O O . VAL A 1 84 ? -11.589 -1.813 9.635 1.00 96.38 84 VAL A O 1
ATOM 634 N N . ARG A 1 85 ? -11.622 -3.501 11.117 1.00 96.44 85 ARG A N 1
ATOM 635 C CA . ARG A 1 85 ? -11.599 -4.570 10.104 1.00 96.44 85 ARG A CA 1
ATOM 636 C C . ARG A 1 85 ? -12.866 -4.594 9.248 1.00 96.44 85 ARG A C 1
ATOM 638 O O . ARG A 1 85 ? -12.772 -4.816 8.037 1.00 96.44 85 ARG A O 1
ATOM 645 N N . LYS A 1 86 ? -14.038 -4.361 9.852 1.00 95.19 86 LYS A N 1
ATOM 646 C CA . LYS A 1 86 ? -15.320 -4.278 9.135 1.00 95.19 86 LYS A CA 1
ATOM 647 C C . LYS A 1 86 ? -15.344 -3.074 8.195 1.00 95.19 86 LYS A C 1
ATOM 649 O O . LYS A 1 86 ? -15.631 -3.268 7.020 1.00 95.19 86 LYS A O 1
ATOM 654 N N . LEU A 1 87 ? -14.964 -1.885 8.665 1.00 96.62 87 LEU A N 1
ATOM 655 C CA . LEU A 1 87 ? -14.914 -0.668 7.846 1.00 96.62 87 LEU A CA 1
ATOM 656 C C . LEU A 1 87 ? -14.003 -0.841 6.629 1.00 96.62 87 LEU A C 1
ATOM 658 O O . LEU A 1 87 ? -14.386 -0.474 5.519 1.00 96.62 87 LEU A O 1
ATOM 662 N N . PHE A 1 88 ? -12.831 -1.461 6.806 1.00 97.56 88 PHE A N 1
ATOM 663 C CA . PHE A 1 88 ? -11.958 -1.786 5.678 1.00 97.56 88 PHE A CA 1
ATOM 664 C C . PHE A 1 88 ? -12.632 -2.747 4.687 1.00 97.56 88 PHE A C 1
ATOM 666 O O . PHE A 1 88 ? -12.653 -2.484 3.485 1.00 97.56 88 PHE A O 1
ATOM 673 N N . LYS A 1 89 ? -13.229 -3.841 5.177 1.00 96.12 89 LYS A N 1
ATOM 674 C CA . LYS A 1 89 ? -13.943 -4.813 4.333 1.00 96.12 89 LYS A CA 1
ATOM 675 C C . 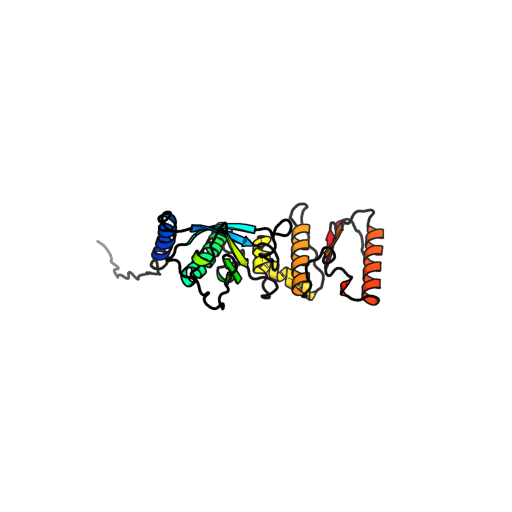LYS A 1 89 ? -15.094 -4.162 3.557 1.00 96.12 89 LYS A C 1
ATOM 677 O O . LYS A 1 89 ? -15.250 -4.429 2.370 1.00 96.12 89 LYS A O 1
ATOM 682 N N . GLU A 1 90 ? -15.886 -3.316 4.205 1.00 95.69 90 GLU A N 1
ATOM 683 C CA . GLU A 1 90 ? -16.995 -2.593 3.576 1.00 95.69 90 GLU A CA 1
ATOM 684 C C . GLU A 1 90 ? -16.515 -1.578 2.546 1.00 95.69 90 GLU A C 1
ATOM 686 O O . GLU A 1 90 ? -17.131 -1.435 1.492 1.00 95.69 90 GLU A O 1
ATOM 691 N N . TYR A 1 91 ? -15.411 -0.883 2.827 1.00 96.69 91 TYR A N 1
ATOM 692 C CA . TYR A 1 91 ? -14.781 -0.002 1.853 1.00 96.69 91 TYR A CA 1
ATOM 693 C C . TYR A 1 91 ? -14.355 -0.778 0.603 1.00 96.69 91 TYR A C 1
ATOM 695 O O . TYR A 1 91 ? -14.722 -0.394 -0.505 1.00 96.69 91 TYR A O 1
ATOM 703 N N . VAL A 1 92 ? -13.654 -1.904 0.773 1.00 96.00 92 VAL A N 1
ATOM 704 C CA . VAL A 1 92 ? -13.243 -2.758 -0.352 1.00 96.00 92 VAL A CA 1
ATOM 705 C C . VAL A 1 92 ? -14.458 -3.263 -1.130 1.00 96.00 92 VAL A C 1
ATOM 707 O O . VAL A 1 92 ? -14.440 -3.205 -2.352 1.00 96.00 92 VAL A O 1
ATOM 710 N N . LEU A 1 93 ? -15.533 -3.684 -0.457 1.00 95.12 93 LEU A N 1
ATOM 711 C CA . LEU A 1 93 ? -16.755 -4.152 -1.123 1.00 95.12 93 LEU A CA 1
ATOM 712 C C . LEU A 1 93 ? -17.461 -3.042 -1.920 1.00 95.12 93 LEU A C 1
ATOM 714 O O . LEU A 1 93 ? -18.083 -3.320 -2.940 1.00 95.12 93 LEU A O 1
ATOM 718 N N . ARG A 1 94 ? -17.359 -1.781 -1.480 1.00 94.94 94 ARG A N 1
ATOM 719 C CA . ARG A 1 94 ? -17.866 -0.624 -2.236 1.00 94.94 94 ARG A CA 1
ATOM 720 C C . ARG A 1 94 ? -17.028 -0.328 -3.480 1.00 94.94 94 ARG A C 1
ATOM 722 O O . ARG A 1 94 ? -17.587 0.087 -4.489 1.00 94.94 94 ARG A O 1
ATOM 729 N N . VAL A 1 95 ? -15.711 -0.524 -3.404 1.00 93.94 95 VAL A N 1
ATOM 730 C CA . VAL A 1 95 ? -14.786 -0.325 -4.534 1.00 93.94 95 VAL A CA 1
ATOM 731 C C . VAL A 1 95 ? -14.868 -1.4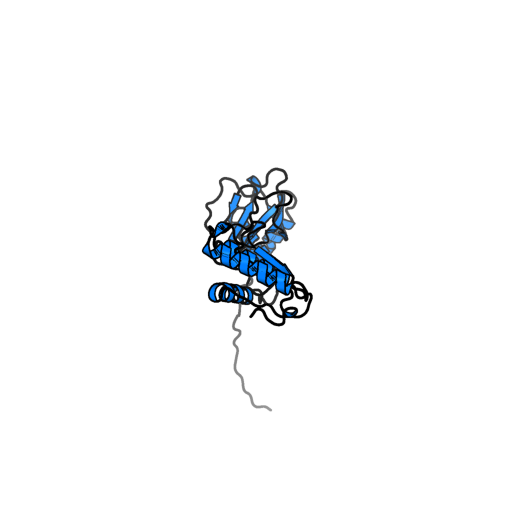82 -5.534 1.00 93.94 95 VAL A C 1
ATOM 733 O O . VAL A 1 95 ? -14.852 -1.258 -6.741 1.00 93.94 95 VAL A O 1
ATOM 736 N N . ASP A 1 96 ? -14.987 -2.711 -5.039 1.00 94.19 96 ASP A N 1
ATOM 737 C CA . ASP A 1 96 ? -15.056 -3.939 -5.825 1.00 94.19 96 ASP A CA 1
ATOM 738 C C . ASP A 1 96 ? -16.112 -4.904 -5.245 1.00 94.19 96 ASP A C 1
ATOM 740 O O . ASP A 1 96 ? -15.793 -5.799 -4.452 1.00 94.19 96 ASP A O 1
ATOM 744 N N . PRO A 1 97 ? -17.384 -4.761 -5.663 1.00 92.81 97 PRO A N 1
ATOM 745 C CA . PRO A 1 97 ? -18.479 -5.616 -5.199 1.00 92.81 97 PRO A CA 1
ATOM 746 C C . PRO A 1 97 ? -18.319 -7.095 -5.568 1.00 92.81 97 PRO A C 1
ATOM 748 O O . PRO A 1 97 ? -18.952 -7.954 -4.956 1.00 92.81 97 PRO A O 1
ATOM 751 N N . VAL A 1 98 ? -17.497 -7.401 -6.578 1.00 93.19 98 VAL A N 1
ATOM 752 C CA . VAL A 1 98 ? -17.286 -8.764 -7.094 1.00 93.19 98 VAL A CA 1
ATOM 753 C C . VAL A 1 98 ? -16.113 -9.453 -6.387 1.00 93.19 98 VAL A C 1
ATOM 755 O O . VAL A 1 98 ? -15.927 -10.658 -6.536 1.00 93.19 98 VAL A O 1
ATOM 758 N N . THR A 1 99 ? -15.359 -8.733 -5.550 1.00 92.44 99 THR A N 1
ATOM 759 C CA . THR A 1 99 ? -14.235 -9.242 -4.737 1.00 92.44 99 THR A CA 1
ATOM 760 C C . THR A 1 99 ? -13.043 -9.792 -5.540 1.00 92.44 99 THR A C 1
ATOM 762 O O . THR A 1 99 ? -12.217 -10.545 -5.019 1.00 92.44 99 THR A O 1
ATOM 765 N N . ASN A 1 100 ? -12.897 -9.365 -6.796 1.00 93.25 100 ASN A N 1
ATOM 766 C CA . ASN A 1 100 ? -11.770 -9.696 -7.672 1.00 93.25 100 ASN A CA 1
ATOM 767 C C . ASN A 1 100 ? -10.421 -9.135 -7.190 1.00 93.25 100 ASN A C 1
ATOM 769 O O . ASN A 1 100 ? -9.370 -9.673 -7.542 1.00 93.25 100 ASN A O 1
ATOM 773 N N . LEU A 1 101 ? -10.421 -8.075 -6.380 1.00 95.44 101 LEU A N 1
ATOM 774 C CA . LEU A 1 101 ? -9.215 -7.458 -5.839 1.00 95.44 101 LEU A CA 1
ATOM 775 C C . LEU A 1 101 ? -8.491 -8.398 -4.860 1.00 95.44 101 LEU A C 1
ATOM 777 O O . LEU A 1 101 ? -7.271 -8.318 -4.711 1.00 95.44 101 LEU A O 1
ATOM 781 N N . GLY A 1 102 ? -9.221 -9.325 -4.227 1.00 95.12 102 GLY A N 1
ATOM 782 C CA . GLY A 1 102 ? -8.661 -10.318 -3.305 1.00 95.12 102 GLY A CA 1
ATOM 783 C C . GLY A 1 102 ? -8.241 -9.752 -1.942 1.00 95.12 102 GLY A C 1
ATOM 784 O O . GLY A 1 102 ? -7.403 -10.352 -1.265 1.00 95.12 102 GLY A O 1
ATOM 785 N N . LEU A 1 103 ? -8.798 -8.602 -1.548 1.00 96.75 103 LEU A N 1
ATOM 786 C CA . LEU A 1 103 ? -8.598 -7.978 -0.236 1.00 96.75 103 LEU A CA 1
ATOM 787 C C . LEU A 1 103 ? -9.775 -8.269 0.698 1.00 96.75 103 LEU A C 1
ATOM 789 O O . LEU A 1 103 ? -10.918 -8.399 0.264 1.00 96.75 103 LEU A O 1
ATOM 793 N N . SER A 1 104 ? -9.500 -8.369 1.997 1.00 95.50 104 SER A N 1
ATOM 794 C CA . SER A 1 104 ? -10.521 -8.661 3.013 1.00 95.50 104 SER A CA 1
ATOM 795 C C . SER A 1 104 ? -10.168 -8.047 4.371 1.00 95.50 104 SER A C 1
ATOM 797 O O . SER A 1 104 ? -9.116 -7.438 4.533 1.00 95.50 104 SER A O 1
ATOM 799 N N . ALA A 1 105 ? -11.008 -8.260 5.386 1.00 95.69 105 ALA A N 1
ATOM 800 C CA . ALA A 1 105 ? -10.711 -7.896 6.777 1.00 95.69 105 ALA A CA 1
ATOM 801 C C . ALA A 1 105 ? -9.364 -8.457 7.294 1.00 95.69 105 ALA A C 1
ATOM 803 O O . ALA A 1 105 ? -8.718 -7.846 8.147 1.00 95.69 105 ALA A O 1
ATOM 804 N N . GLU A 1 106 ? -8.914 -9.598 6.757 1.00 95.00 106 GLU A N 1
ATOM 805 C CA . GLU A 1 106 ? -7.625 -10.208 7.103 1.00 95.00 106 GLU A CA 1
ATOM 806 C C . GLU A 1 106 ? -6.432 -9.528 6.414 1.00 95.00 106 GLU A C 1
ATOM 808 O O . GLU A 1 106 ? -5.289 -9.817 6.762 1.00 95.00 106 GLU A O 1
ATOM 813 N N . SER A 1 107 ? -6.658 -8.627 5.455 1.00 96.38 107 SER A N 1
ATOM 814 C CA . SER A 1 107 ? -5.599 -7.816 4.838 1.00 96.38 107 SER A CA 1
ATOM 815 C C . SER A 1 107 ? -5.091 -6.714 5.773 1.00 96.38 107 SER A C 1
ATOM 817 O O . SER A 1 107 ? -3.976 -6.227 5.588 1.00 96.38 107 SER A O 1
ATOM 819 N N . VAL A 1 108 ? -5.872 -6.347 6.797 1.00 96.56 108 VAL A N 1
ATOM 820 C CA . VAL A 1 108 ? -5.461 -5.406 7.847 1.00 96.56 108 VAL A CA 1
ATOM 821 C C . VAL A 1 108 ? -4.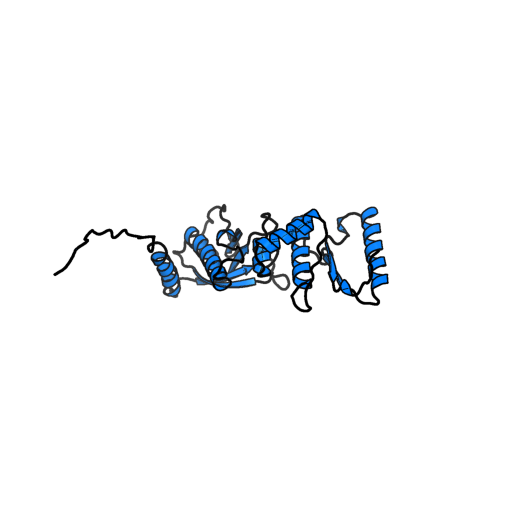421 -6.067 8.749 1.00 96.56 108 VAL A C 1
ATOM 823 O O . VAL A 1 108 ? -4.705 -7.080 9.401 1.00 96.56 108 VAL A O 1
ATOM 826 N N . TYR A 1 109 ? -3.224 -5.481 8.790 1.00 95.19 109 TYR A N 1
ATOM 827 C CA . TYR A 1 109 ? -2.147 -5.908 9.678 1.00 95.19 109 TYR A CA 1
ATOM 828 C C . TYR A 1 109 ? -2.292 -5.259 11.054 1.00 95.19 109 TYR A C 1
ATOM 830 O O . TYR A 1 109 ? -2.406 -5.959 12.061 1.00 95.19 109 TYR A O 1
ATOM 838 N N . SER A 1 110 ? -2.341 -3.929 11.075 1.00 95.25 110 SER A N 1
ATOM 839 C CA . SER A 1 110 ? -2.411 -3.136 12.296 1.00 95.25 110 SER A CA 1
ATOM 840 C C . SER A 1 110 ? -3.196 -1.848 12.078 1.00 95.25 110 SER A C 1
ATOM 842 O O . SER A 1 110 ? -3.486 -1.467 10.943 1.00 95.25 110 SER A O 1
ATOM 844 N N . TYR A 1 111 ? -3.531 -1.170 13.168 1.00 95.25 111 TYR A N 1
ATOM 845 C CA . TYR A 1 111 ? -3.993 0.212 13.139 1.00 95.25 111 TYR A CA 1
ATOM 846 C C . TYR A 1 111 ? -3.382 1.004 14.295 1.00 95.25 111 TYR A C 1
ATOM 848 O O . TYR A 1 111 ? -2.894 0.412 15.261 1.00 95.25 111 TYR A O 1
ATOM 856 N N . ILE A 1 112 ? -3.389 2.329 14.183 1.00 93.75 112 ILE A N 1
ATOM 857 C CA . ILE A 1 112 ? -2.764 3.233 15.151 1.00 93.75 112 ILE A CA 1
ATOM 858 C C . ILE A 1 112 ? -3.807 4.166 15.747 1.00 93.75 112 ILE A C 1
ATOM 860 O O . ILE A 1 112 ? -4.625 4.736 15.027 1.00 93.75 112 ILE A O 1
ATOM 864 N N . VAL A 1 113 ? -3.767 4.301 17.072 1.00 92.38 113 VAL A N 1
ATOM 865 C CA . VAL A 1 113 ? -4.610 5.202 17.862 1.00 92.38 113 VAL A CA 1
ATOM 866 C C . VAL A 1 113 ? -3.704 6.002 18.787 1.00 92.38 113 VAL A C 1
ATOM 868 O O . VAL A 1 113 ? -3.216 5.476 19.787 1.00 92.38 113 VAL A O 1
ATOM 871 N N . GLY A 1 114 ? -3.466 7.272 18.454 1.00 89.19 114 GLY A N 1
ATOM 872 C CA . GLY A 1 114 ? -2.475 8.081 19.166 1.00 89.19 114 GLY A CA 1
ATOM 873 C C . GLY A 1 114 ? -1.092 7.432 19.083 1.00 89.19 114 GLY A C 1
ATOM 874 O O . GLY A 1 114 ? -0.582 7.193 17.995 1.00 89.19 114 GLY A O 1
ATOM 875 N N . GLU A 1 115 ? -0.508 7.107 20.232 1.00 88.00 115 GLU A N 1
ATOM 876 C CA . GLU A 1 115 ? 0.794 6.428 20.340 1.00 88.00 115 GLU A CA 1
ATOM 877 C C . GLU A 1 115 ? 0.706 4.891 20.324 1.00 88.00 115 GLU A C 1
ATOM 879 O O . GLU A 1 115 ? 1.725 4.200 20.282 1.00 88.00 115 GLU A O 1
ATOM 884 N N . VAL A 1 116 ? -0.505 4.330 20.343 1.00 92.31 116 VAL A N 1
ATOM 885 C CA . VAL A 1 116 ? -0.715 2.884 20.433 1.00 92.31 116 VAL A CA 1
ATOM 886 C C . VAL A 1 116 ? -0.846 2.278 19.044 1.00 92.31 116 VAL A C 1
ATOM 888 O O . VAL A 1 116 ? -1.743 2.630 18.281 1.00 92.31 116 VAL A O 1
ATOM 891 N N . THR A 1 117 ? -0.010 1.282 18.749 1.00 93.31 117 THR A N 1
ATOM 892 C CA . THR A 1 117 ? -0.178 0.404 17.582 1.00 93.31 117 THR A CA 1
ATOM 893 C C . THR A 1 117 ? -0.844 -0.903 18.004 1.00 93.31 117 THR A C 1
ATOM 895 O O . THR A 1 117 ? -0.312 -1.633 18.839 1.00 93.31 117 THR A O 1
ATOM 898 N N . ARG A 1 118 ? -1.994 -1.226 17.407 1.00 94.19 118 ARG A N 1
ATOM 899 C CA . ARG A 1 118 ? -2.750 -2.461 17.660 1.00 94.19 118 ARG A CA 1
ATOM 900 C C . ARG A 1 118 ? -2.579 -3.451 16.513 1.00 94.19 118 ARG A C 1
ATOM 902 O O . ARG A 1 118 ? -2.902 -3.137 15.367 1.00 94.19 118 ARG A O 1
ATOM 909 N N . THR A 1 119 ? -2.127 -4.661 16.822 1.00 93.06 119 THR A N 1
ATOM 910 C CA . THR A 1 119 ? -2.161 -5.837 15.937 1.00 93.06 119 THR A CA 1
ATOM 911 C C . THR A 1 119 ? -3.121 -6.893 16.496 1.00 93.06 119 THR A C 1
ATOM 913 O O . THR A 1 119 ? -3.664 -6.742 17.590 1.00 93.06 119 THR A O 1
ATOM 916 N N . LYS A 1 120 ? -3.360 -7.977 15.744 1.00 86.62 120 LYS A N 1
ATOM 917 C CA . LYS A 1 120 ? -4.234 -9.084 16.178 1.00 86.62 120 LYS A CA 1
ATOM 918 C C . LYS A 1 120 ? -3.691 -9.799 17.424 1.00 86.62 120 LYS A C 1
ATOM 920 O O . LYS A 1 120 ? -4.471 -10.318 18.213 1.00 86.62 120 LYS A O 1
ATOM 925 N N . GLU A 1 121 ? -2.373 -9.809 17.585 1.00 87.62 121 GLU A N 1
ATOM 926 C CA . GLU A 1 121 ? -1.647 -10.469 18.671 1.00 87.62 121 GLU A CA 1
ATOM 927 C C . GLU A 1 121 ? -1.201 -9.497 19.779 1.00 87.62 121 GLU A C 1
ATOM 929 O O . GLU A 1 121 ? -0.571 -9.924 20.742 1.00 87.62 121 GLU A O 1
ATOM 934 N N . SER A 1 122 ? -1.489 -8.196 19.655 1.00 87.69 122 SER A N 1
ATOM 935 C CA . SER A 1 122 ? -1.100 -7.207 20.663 1.00 87.69 122 SER A CA 1
ATOM 936 C C . SER A 1 122 ? -1.849 -7.406 21.979 1.00 87.69 122 SER A C 1
ATOM 938 O O . SER A 1 122 ? -3.073 -7.579 21.993 1.00 87.69 122 SER A O 1
ATOM 940 N N . GLU A 1 123 ? -1.125 -7.253 23.088 1.00 89.88 123 GLU A N 1
ATOM 941 C CA . GLU A 1 123 ? -1.714 -7.129 24.420 1.00 89.88 123 GLU A CA 1
ATOM 942 C C . GLU A 1 123 ? -2.649 -5.911 24.507 1.00 89.88 123 GLU A C 1
ATOM 944 O O . GLU A 1 123 ? -2.589 -4.980 23.692 1.00 89.88 123 GLU A O 1
ATOM 949 N N . LEU A 1 124 ? -3.566 -5.949 25.475 1.00 90.44 124 LEU A N 1
ATOM 950 C CA . LEU A 1 124 ? -4.494 -4.851 25.711 1.00 90.44 124 LEU A CA 1
ATOM 951 C C . LEU A 1 124 ? -3.745 -3.667 26.344 1.00 90.44 124 LEU A C 1
ATOM 953 O O . LEU A 1 124 ? -3.098 -3.856 27.373 1.00 90.44 124 LEU A O 1
ATOM 957 N N . PRO A 1 125 ? -3.846 -2.458 25.764 1.00 91.94 125 PRO A N 1
ATOM 958 C CA . PRO A 1 125 ? -3.313 -1.245 26.375 1.00 91.94 125 PRO A CA 1
ATOM 959 C C . PRO A 1 125 ? -3.955 -0.940 27.735 1.00 91.94 125 PRO A C 1
ATOM 961 O O . PRO A 1 125 ? -5.067 -1.386 28.021 1.00 91.94 125 PRO A O 1
ATOM 964 N N . GLU A 1 126 ? -3.267 -0.131 28.544 1.00 91.12 126 GLU A N 1
ATOM 965 C CA . GLU A 1 126 ? -3.701 0.241 29.899 1.00 91.12 126 GLU A CA 1
ATOM 966 C C . GLU A 1 126 ? -5.027 1.014 29.899 1.00 91.12 126 GLU A C 1
ATOM 968 O O . GLU A 1 126 ? -5.920 0.739 30.703 1.00 91.12 126 GLU A O 1
ATOM 973 N N . LEU A 1 127 ? -5.171 1.972 28.981 1.00 92.81 127 LEU A N 1
ATOM 974 C CA . LEU A 1 127 ? -6.370 2.797 28.868 1.00 92.81 127 LEU A CA 1
ATOM 975 C C . LEU A 1 127 ? -7.321 2.252 27.799 1.00 92.81 127 LEU A C 1
ATOM 977 O O . LEU A 1 127 ? -6.939 1.517 26.887 1.00 92.81 127 LEU A O 1
ATOM 981 N N . LEU A 1 128 ? -8.586 2.665 27.871 1.00 93.56 128 LEU A N 1
ATOM 982 C CA . LEU A 1 128 ? -9.525 2.483 26.764 1.00 93.56 128 LEU A CA 1
ATOM 983 C C . LEU A 1 128 ? -9.087 3.313 25.542 1.00 93.56 128 LEU A C 1
ATOM 985 O O . LEU A 1 128 ? -8.417 4.331 25.719 1.00 93.56 128 LEU A O 1
ATOM 989 N N . PRO A 1 129 ? -9.521 2.963 24.315 1.00 93.06 129 PRO A N 1
ATOM 990 C CA . PRO A 1 129 ? -9.180 3.703 23.099 1.00 93.06 129 PRO A CA 1
ATOM 991 C C . PRO A 1 129 ? -9.371 5.222 23.199 1.00 93.06 129 PRO A C 1
ATOM 993 O O . PRO A 1 129 ? -8.521 5.985 22.747 1.00 93.06 129 PRO A O 1
ATOM 996 N N . ILE A 1 130 ? -10.457 5.675 23.841 1.00 91.81 130 ILE A N 1
ATOM 997 C CA . ILE A 1 130 ? -10.732 7.108 24.029 1.00 91.81 130 ILE A CA 1
ATOM 998 C C . ILE A 1 130 ? -9.641 7.822 24.840 1.00 91.81 130 ILE A C 1
ATOM 1000 O O . ILE A 1 130 ? -9.397 9.004 24.622 1.00 91.81 130 ILE A O 1
ATOM 1004 N N . GLY A 1 131 ? -8.959 7.102 25.736 1.00 91.69 131 GLY A N 1
ATOM 1005 C CA . GLY A 1 131 ? -7.877 7.620 26.569 1.00 91.69 131 GLY A CA 1
ATOM 1006 C C . GLY A 1 131 ? -6.595 7.921 25.795 1.00 91.69 131 GLY A C 1
ATOM 1007 O O . GLY A 1 131 ? -5.789 8.703 26.278 1.00 91.69 131 GLY A O 1
ATOM 1008 N N . TYR A 1 132 ? -6.431 7.365 24.591 1.00 91.88 132 TYR A N 1
ATOM 1009 C CA . TYR A 1 132 ? -5.318 7.681 23.683 1.00 91.88 132 TYR A CA 1
ATOM 1010 C C . TYR A 1 132 ? -5.701 8.714 22.617 1.00 91.88 132 TYR A C 1
ATOM 1012 O O . TYR A 1 132 ? -4.844 9.294 21.955 1.00 91.88 132 TYR A O 1
ATOM 1020 N N . LEU A 1 133 ? -6.995 8.998 22.471 1.00 89.56 133 LEU A N 1
ATOM 1021 C CA . LEU A 1 133 ? -7.519 10.020 21.570 1.00 89.56 133 LEU A CA 1
ATOM 1022 C C . LEU A 1 133 ? -7.581 11.387 22.268 1.00 89.56 133 LEU A C 1
ATOM 1024 O O . LEU A 1 133 ? -8.619 12.055 22.288 1.00 89.56 133 LEU A O 1
ATOM 1028 N N . VAL A 1 134 ? -6.457 11.822 22.835 1.00 85.06 134 VAL A N 1
ATOM 1029 C CA . VAL A 1 134 ? -6.324 13.099 23.558 1.00 85.06 134 VAL A CA 1
ATOM 1030 C C . VAL A 1 134 ? -5.857 14.210 22.610 1.00 85.06 134 VAL A C 1
ATOM 1032 O O . VAL A 1 134 ? -5.280 13.944 21.552 1.00 85.06 134 VAL A O 1
ATOM 1035 N N . GLY A 1 135 ? -6.154 15.465 22.960 1.00 83.88 135 GLY A N 1
ATOM 1036 C CA . GLY A 1 135 ? -5.779 16.641 22.171 1.00 83.88 135 GLY A CA 1
ATOM 1037 C C . GLY A 1 135 ? -6.421 16.636 20.782 1.00 83.88 135 GLY A C 1
ATOM 1038 O O . GLY A 1 135 ? -7.590 16.265 20.635 1.00 83.88 135 GLY A O 1
ATOM 1039 N N . ASP A 1 136 ? -5.636 16.981 19.763 1.00 82.19 136 ASP A N 1
ATOM 1040 C CA . ASP A 1 136 ? -6.095 17.106 18.371 1.00 82.19 136 ASP A CA 1
ATOM 1041 C C . ASP A 1 136 ? -6.103 15.775 17.597 1.00 82.19 136 ASP A C 1
ATOM 1043 O O . ASP A 1 136 ? -6.519 15.718 16.437 1.00 82.19 136 ASP A O 1
ATOM 1047 N N . THR A 1 137 ? -5.707 14.672 18.244 1.00 84.25 137 THR A N 1
ATOM 1048 C CA . THR A 1 137 ? -5.704 13.335 17.637 1.00 84.25 137 THR A CA 1
ATOM 1049 C C . THR A 1 137 ? -7.131 12.906 17.314 1.00 84.25 137 THR A C 1
ATOM 1051 O O . THR A 1 137 ? -7.917 12.569 18.204 1.00 84.25 137 THR A O 1
ATOM 1054 N N . THR A 1 138 ? -7.481 12.942 16.033 1.00 88.62 138 THR A N 1
ATOM 1055 C CA . THR A 1 138 ? -8.830 12.650 15.518 1.00 88.62 138 THR A CA 1
ATOM 1056 C C . THR A 1 138 ? -8.807 11.602 14.410 1.00 88.62 138 THR A C 1
ATOM 1058 O O . THR A 1 138 ? -9.791 11.440 13.695 1.00 88.62 138 THR A O 1
ATOM 1061 N N . GLN A 1 139 ? -7.704 10.867 14.282 1.00 91.69 139 GLN A N 1
ATOM 1062 C CA . GLN A 1 139 ? -7.469 9.948 13.181 1.00 91.69 139 GLN A CA 1
ATOM 1063 C C . GLN A 1 139 ? -6.993 8.587 13.688 1.00 91.69 139 GLN A C 1
ATOM 1065 O O . GLN A 1 139 ? -6.189 8.504 14.616 1.00 91.69 139 GLN A O 1
ATOM 1070 N N . ILE A 1 140 ? -7.513 7.533 13.064 1.00 94.94 140 ILE A N 1
ATOM 1071 C CA . ILE A 1 140 ? -7.063 6.153 13.209 1.00 94.94 140 ILE A CA 1
ATOM 1072 C C . ILE A 1 140 ? -6.515 5.706 11.857 1.00 94.94 140 ILE A C 1
ATOM 1074 O O . ILE A 1 140 ? -7.237 5.693 10.857 1.00 94.94 140 ILE A O 1
ATOM 1078 N N . GLU A 1 141 ? -5.243 5.332 11.831 1.00 94.88 141 GLU A N 1
ATOM 1079 C CA . GLU A 1 141 ? -4.531 4.974 10.604 1.00 94.88 141 GLU A CA 1
ATOM 1080 C C . GLU A 1 141 ? -4.377 3.454 10.513 1.00 94.88 141 GLU A C 1
ATOM 1082 O O . GLU A 1 141 ? -3.808 2.815 11.397 1.00 94.88 141 GLU A O 1
ATOM 1087 N N . ILE A 1 142 ? -4.898 2.856 9.444 1.00 96.19 142 ILE A N 1
ATOM 1088 C CA . ILE A 1 142 ? -4.818 1.424 9.153 1.00 96.19 142 ILE A CA 1
ATOM 1089 C C . ILE A 1 142 ? -3.574 1.144 8.314 1.00 96.19 142 ILE A C 1
ATOM 1091 O O . ILE A 1 142 ? -3.376 1.735 7.252 1.00 96.19 142 ILE A O 1
ATOM 1095 N N . CYS A 1 143 ? -2.798 0.151 8.737 1.00 95.25 143 CYS A N 1
ATOM 1096 C CA . CYS A 1 143 ? -1.702 -0.421 7.969 1.00 95.25 143 CYS A CA 1
ATOM 1097 C C . CYS A 1 143 ? -2.096 -1.806 7.439 1.00 95.25 143 CYS A C 1
ATOM 1099 O O . CYS A 1 143 ? -2.475 -2.712 8.191 1.00 95.25 143 CYS A O 1
ATOM 1101 N N . LEU A 1 144 ? -1.989 -1.990 6.124 1.00 95.75 144 LEU A N 1
ATOM 1102 C CA . LEU A 1 144 ? -2.240 -3.277 5.473 1.00 95.75 144 LEU A CA 1
ATOM 1103 C C . LEU A 1 144 ? -0.991 -4.163 5.478 1.00 95.75 144 LEU A C 1
ATOM 1105 O O . LEU A 1 144 ? 0.139 -3.679 5.556 1.00 95.75 144 LEU A O 1
ATOM 1109 N N . LYS A 1 145 ? -1.196 -5.477 5.354 1.00 94.88 145 LYS A N 1
ATOM 1110 C CA . LYS A 1 145 ? -0.107 -6.454 5.228 1.00 94.88 145 LYS A CA 1
ATOM 1111 C C . LYS A 1 145 ? 0.736 -6.153 3.984 1.00 94.88 145 LYS A C 1
ATOM 1113 O O . LYS A 1 145 ? 0.224 -6.118 2.864 1.00 94.88 145 LYS A O 1
ATOM 1118 N N . GLY A 1 146 ? 2.037 -5.974 4.184 1.00 92.50 146 GLY A N 1
ATOM 1119 C CA . GLY A 1 146 ? 2.989 -5.646 3.123 1.00 92.50 146 GLY A CA 1
ATOM 1120 C C . GLY A 1 146 ? 4.189 -6.588 3.102 1.00 92.50 146 GLY A C 1
ATOM 1121 O O . GLY A 1 146 ? 4.113 -7.742 3.535 1.00 92.50 146 GLY A O 1
ATOM 1122 N N . THR A 1 147 ? 5.325 -6.072 2.630 1.00 90.62 147 THR A N 1
ATOM 1123 C CA . THR A 1 147 ? 6.593 -6.812 2.497 1.00 90.62 147 THR A CA 1
ATOM 1124 C C . THR A 1 147 ? 7.061 -7.442 3.808 1.00 90.62 147 THR A C 1
ATOM 1126 O O . THR A 1 147 ? 7.459 -8.605 3.800 1.00 90.62 147 THR A O 1
ATOM 1129 N N . LYS A 1 148 ? 6.944 -6.731 4.941 1.00 88.62 148 LYS A N 1
ATOM 1130 C CA . LYS A 1 148 ? 7.302 -7.243 6.279 1.00 88.62 148 LYS A CA 1
ATOM 1131 C C . LYS A 1 148 ? 6.534 -8.513 6.664 1.00 88.62 148 LYS A C 1
ATOM 1133 O O . LYS A 1 148 ? 7.070 -9.359 7.368 1.00 88.62 148 LYS A O 1
ATOM 1138 N N . GLN A 1 149 ? 5.302 -8.670 6.179 1.00 91.25 149 GLN A N 1
ATOM 1139 C CA . GLN A 1 149 ? 4.461 -9.850 6.408 1.00 91.25 149 GLN A CA 1
ATOM 1140 C C . GLN A 1 149 ? 4.495 -10.832 5.226 1.00 91.25 149 GLN A C 1
ATOM 1142 O O . GLN A 1 149 ? 3.638 -11.708 5.133 1.00 91.25 149 GLN A O 1
ATOM 1147 N N . SER A 1 150 ? 5.443 -10.681 4.291 1.00 91.00 150 SER A N 1
ATOM 1148 C CA . SER A 1 150 ? 5.510 -11.468 3.047 1.00 91.00 150 SER A CA 1
ATOM 1149 C C . SER A 1 150 ? 4.204 -11.453 2.235 1.00 91.00 150 SER A C 1
ATOM 1151 O O . SER A 1 150 ? 3.852 -12.426 1.568 1.00 91.00 150 SER A O 1
ATOM 1153 N N . CYS A 1 151 ? 3.477 -10.336 2.289 1.00 93.94 151 CYS A N 1
ATOM 1154 C CA . CYS A 1 151 ? 2.194 -10.124 1.628 1.00 93.94 151 CYS A CA 1
ATOM 1155 C C . CYS A 1 151 ? 2.284 -8.978 0.609 1.00 93.94 151 CYS A C 1
ATOM 1157 O O . CYS A 1 151 ? 3.218 -8.178 0.627 1.00 93.94 151 CYS A O 1
ATOM 1159 N N . VAL A 1 152 ? 1.290 -8.885 -0.278 1.00 96.00 152 VAL A N 1
ATOM 1160 C CA . VAL A 1 152 ? 1.186 -7.798 -1.272 1.00 96.00 152 VAL A CA 1
ATOM 1161 C C . VAL A 1 152 ? -0.119 -7.011 -1.139 1.00 96.00 152 VAL A C 1
ATOM 1163 O O . VAL A 1 152 ? -0.500 -6.289 -2.052 1.00 96.00 152 VAL A O 1
ATOM 1166 N N . ASP A 1 153 ? -0.827 -7.167 -0.020 1.00 96.31 153 ASP A N 1
ATOM 1167 C CA . ASP A 1 153 ? -2.156 -6.595 0.194 1.00 96.31 153 ASP A CA 1
ATOM 1168 C C . ASP A 1 153 ? -2.124 -5.063 0.142 1.00 96.31 153 ASP A C 1
ATOM 1170 O O . ASP A 1 153 ? -2.971 -4.466 -0.518 1.00 96.31 153 ASP A O 1
ATOM 1174 N N . SER A 1 154 ? -1.112 -4.432 0.752 1.00 95.38 154 SER A N 1
ATOM 1175 C CA . SER A 1 154 ? -0.937 -2.975 0.671 1.00 95.38 154 SER A CA 1
ATOM 1176 C C . SER A 1 154 ? -0.712 -2.495 -0.766 1.00 95.38 154 SER A C 1
ATOM 1178 O O . SER A 1 154 ? -1.315 -1.516 -1.193 1.00 95.38 154 SER A O 1
ATOM 1180 N N . LEU A 1 155 ? 0.084 -3.232 -1.545 1.00 95.19 155 LEU A N 1
ATOM 1181 C CA . LEU A 1 155 ? 0.382 -2.911 -2.939 1.00 95.19 155 LEU A CA 1
ATOM 1182 C C . LEU A 1 155 ? -0.833 -3.127 -3.857 1.00 95.19 155 LEU A C 1
ATOM 1184 O O . LEU A 1 155 ? -1.076 -2.330 -4.761 1.00 95.19 155 LEU A O 1
ATOM 1188 N N . ALA A 1 156 ? -1.613 -4.184 -3.623 1.00 96.44 156 ALA A N 1
ATOM 1189 C CA . ALA A 1 156 ? -2.860 -4.436 -4.344 1.00 96.44 156 ALA A CA 1
ATOM 1190 C C . ALA A 1 156 ? -3.901 -3.345 -4.056 1.00 96.44 156 ALA A C 1
ATOM 1192 O O . ALA A 1 156 ? -4.558 -2.872 -4.980 1.00 96.44 156 ALA A O 1
ATOM 1193 N N . PHE A 1 157 ? -4.004 -2.899 -2.800 1.00 96.31 157 PHE A N 1
ATOM 1194 C CA . PHE A 1 157 ? -4.865 -1.777 -2.428 1.00 96.31 157 PHE A CA 1
ATOM 1195 C C . PHE A 1 157 ? -4.407 -0.472 -3.082 1.00 96.31 157 PHE A C 1
ATOM 1197 O O . PHE A 1 157 ? -5.216 0.237 -3.659 1.00 96.31 157 PHE A O 1
ATOM 1204 N N . GLU A 1 158 ? -3.112 -0.166 -3.045 1.00 94.69 158 GLU A N 1
ATOM 1205 C CA . GLU A 1 158 ? -2.574 1.076 -3.607 1.00 94.69 158 GLU A CA 1
ATOM 1206 C C . GLU A 1 158 ? -2.715 1.142 -5.136 1.00 94.69 158 GLU A C 1
ATOM 1208 O O . GLU A 1 158 ? -3.086 2.177 -5.685 1.00 94.69 158 GLU A O 1
ATOM 1213 N N . THR A 1 159 ? -2.457 0.032 -5.831 1.00 94.50 159 THR A N 1
ATOM 1214 C CA . THR A 1 159 ? -2.522 -0.027 -7.303 1.00 94.50 159 THR A CA 1
ATOM 1215 C C . THR A 1 159 ? -3.924 -0.295 -7.845 1.00 94.50 159 THR A C 1
ATOM 1217 O O . THR A 1 159 ? -4.142 -0.139 -9.045 1.00 94.50 159 THR A O 1
ATOM 1220 N N . MET A 1 160 ? -4.859 -0.733 -6.993 1.00 94.94 160 MET A N 1
ATOM 1221 C CA . MET A 1 160 ? -6.172 -1.267 -7.380 1.00 94.94 160 MET A CA 1
ATOM 1222 C C . MET A 1 160 ? -6.091 -2.420 -8.401 1.00 94.94 160 MET A C 1
ATOM 1224 O O . MET A 1 160 ? -7.026 -2.666 -9.162 1.00 94.94 160 MET A O 1
ATOM 1228 N N . ILE A 1 161 ? -4.971 -3.152 -8.419 1.00 96.06 161 ILE A N 1
ATOM 1229 C CA . ILE A 1 161 ? -4.773 -4.347 -9.247 1.00 96.06 161 ILE A CA 1
ATOM 1230 C C . ILE A 1 161 ? -5.019 -5.587 -8.379 1.00 96.06 161 ILE A C 1
ATOM 1232 O O . ILE A 1 161 ? -4.496 -5.651 -7.263 1.00 96.06 161 ILE A O 1
ATOM 1236 N N . PRO A 1 162 ? -5.744 -6.609 -8.883 1.00 97.06 162 PRO A N 1
ATOM 1237 C CA . PRO A 1 162 ? -5.968 -7.860 -8.169 1.00 97.06 162 PRO A CA 1
ATOM 1238 C C . PRO A 1 162 ? -4.719 -8.420 -7.495 1.00 97.06 162 PRO A C 1
ATOM 1240 O O . PRO A 1 162 ? -3.670 -8.587 -8.128 1.00 97.06 162 PRO A O 1
ATOM 1243 N N . LYS A 1 163 ? -4.858 -8.778 -6.213 1.00 96.69 163 LYS A N 1
ATOM 1244 C CA . LYS A 1 163 ? -3.786 -9.334 -5.379 1.00 96.69 163 LYS A CA 1
ATOM 1245 C C . LYS A 1 163 ? -3.052 -10.478 -6.074 1.00 96.69 163 LYS A C 1
ATOM 1247 O O . LYS A 1 163 ? -1.828 -10.516 -6.044 1.00 96.69 163 LYS A O 1
ATOM 1252 N N . THR A 1 164 ? -3.775 -11.369 -6.749 1.00 96.81 164 THR A N 1
ATOM 1253 C CA . THR A 1 164 ? -3.208 -12.515 -7.481 1.00 96.81 164 THR A CA 1
ATOM 1254 C C . THR A 1 164 ? -2.301 -12.097 -8.642 1.00 96.81 164 THR A C 1
ATOM 1256 O O . THR A 1 164 ? -1.275 -12.733 -8.888 1.00 96.81 164 THR A O 1
ATOM 1259 N N . ILE A 1 165 ? -2.631 -11.003 -9.335 1.00 97.12 165 ILE A N 1
ATOM 1260 C CA . ILE A 1 165 ? -1.825 -10.454 -10.432 1.00 97.12 165 ILE A CA 1
ATOM 1261 C C . ILE A 1 165 ? -0.560 -9.801 -9.873 1.00 97.12 165 ILE A C 1
ATOM 1263 O O . ILE A 1 165 ? 0.536 -10.083 -10.360 1.00 97.12 165 ILE A O 1
ATOM 1267 N N . ILE A 1 166 ? -0.686 -8.998 -8.811 1.00 96.88 166 ILE A N 1
ATOM 1268 C CA . ILE A 1 166 ? 0.473 -8.399 -8.135 1.00 96.88 166 ILE A CA 1
ATOM 1269 C C . ILE A 1 166 ? 1.408 -9.483 -7.587 1.00 96.88 166 ILE A C 1
ATOM 1271 O O . ILE A 1 166 ? 2.617 -9.412 -7.810 1.00 96.88 166 ILE A O 1
ATOM 1275 N N . GLN A 1 167 ? 0.867 -10.520 -6.936 1.00 96.06 167 GLN A N 1
ATOM 1276 C CA . GLN A 1 167 ? 1.646 -11.673 -6.471 1.00 96.06 167 GLN A CA 1
ATOM 1277 C C . GLN A 1 167 ? 2.429 -12.304 -7.620 1.00 96.06 167 GLN A C 1
ATOM 1279 O O . GLN A 1 167 ? 3.628 -12.534 -7.482 1.00 96.06 167 GLN A O 1
ATOM 1284 N N . ARG A 1 168 ? 1.783 -12.524 -8.771 1.00 96.75 168 ARG A N 1
ATOM 1285 C CA . ARG A 1 168 ? 2.442 -13.073 -9.958 1.00 96.75 168 ARG A CA 1
ATOM 1286 C C . ARG A 1 168 ? 3.581 -12.180 -10.455 1.00 96.75 168 ARG A C 1
ATOM 1288 O O . ARG A 1 168 ? 4.646 -12.707 -10.763 1.00 96.75 168 ARG A O 1
ATOM 1295 N N . TYR A 1 169 ? 3.392 -10.861 -10.528 1.00 96.69 169 TYR A N 1
ATOM 1296 C CA . TYR A 1 169 ? 4.457 -9.940 -10.945 1.00 96.69 169 TYR A CA 1
ATOM 1297 C C . TYR A 1 169 ? 5.645 -9.954 -9.990 1.00 96.69 169 TYR A C 1
ATOM 1299 O O . TYR A 1 169 ? 6.784 -10.046 -10.445 1.00 96.69 169 TYR A O 1
ATOM 1307 N N . VAL A 1 170 ? 5.389 -9.926 -8.681 1.00 95.06 170 VAL A N 1
ATOM 1308 C CA . VAL A 1 170 ? 6.448 -10.009 -7.669 1.00 95.06 170 VAL A CA 1
ATOM 1309 C C . VAL A 1 170 ? 7.185 -11.346 -7.772 1.00 95.06 170 VAL A C 1
ATOM 1311 O O . VAL A 1 170 ? 8.412 -11.352 -7.768 1.00 95.06 170 VAL A O 1
ATOM 1314 N N . SER A 1 171 ? 6.476 -12.468 -7.930 1.00 94.94 171 SER A N 1
ATOM 1315 C CA . SER A 1 171 ? 7.102 -13.785 -8.109 1.00 94.94 171 SER A CA 1
ATOM 1316 C C . SER A 1 171 ? 8.006 -13.839 -9.341 1.00 94.94 171 SER A C 1
ATOM 1318 O O . SER A 1 171 ? 9.164 -14.227 -9.216 1.00 94.94 171 SER A O 1
ATOM 1320 N N . LEU A 1 172 ? 7.524 -13.383 -10.503 1.00 95.19 172 LEU A N 1
ATOM 1321 C CA . LEU A 1 172 ? 8.321 -13.344 -11.736 1.00 95.19 172 LEU A CA 1
ATOM 1322 C C . LEU A 1 172 ? 9.557 -12.451 -11.594 1.00 95.19 172 LEU A C 1
ATOM 1324 O O . LEU A 1 172 ? 10.633 -12.795 -12.082 1.00 95.19 172 LEU A O 1
ATOM 1328 N N . LEU A 1 173 ? 9.415 -11.310 -10.917 1.00 94.19 173 LEU A N 1
ATOM 1329 C CA . LEU A 1 173 ? 10.516 -10.378 -10.706 1.00 94.19 173 LEU A CA 1
ATOM 1330 C C . LEU A 1 173 ? 11.576 -10.953 -9.756 1.00 94.19 173 LEU A C 1
ATOM 1332 O O . LEU A 1 173 ? 12.762 -10.751 -9.990 1.00 94.19 173 LEU A O 1
ATOM 1336 N N . LEU A 1 174 ? 11.178 -11.705 -8.727 1.00 91.38 174 LEU A N 1
ATOM 1337 C CA . LEU A 1 174 ? 12.116 -12.382 -7.825 1.00 91.38 174 LEU A CA 1
ATOM 1338 C C . LEU A 1 174 ? 12.816 -13.572 -8.492 1.00 91.38 174 LEU A C 1
ATOM 1340 O O . LEU A 1 174 ? 14.002 -13.789 -8.254 1.00 91.38 174 LEU A O 1
ATOM 1344 N N . GLU A 1 175 ? 12.100 -14.321 -9.332 1.00 94.31 175 GLU A N 1
ATOM 1345 C CA . GLU A 1 175 ? 12.630 -15.498 -10.024 1.00 94.31 175 GLU A CA 1
ATOM 1346 C C . GLU A 1 175 ? 13.577 -15.113 -11.167 1.00 94.31 175 GLU A C 1
ATOM 1348 O O . GLU A 1 175 ? 14.701 -15.606 -11.253 1.00 94.31 175 GLU A O 1
ATOM 1353 N N . HIS A 1 176 ? 13.148 -14.202 -12.043 1.00 94.94 176 HIS A N 1
ATOM 1354 C CA . HIS A 1 176 ? 13.889 -13.861 -13.258 1.00 94.94 176 HIS A CA 1
ATOM 1355 C C . HIS A 1 176 ? 14.729 -12.589 -13.137 1.00 94.94 176 HIS A C 1
ATOM 1357 O O . HIS A 1 176 ? 15.488 -12.285 -14.058 1.00 94.94 176 HIS A O 1
ATOM 1363 N N . ARG A 1 177 ? 14.583 -11.822 -12.046 1.00 92.88 177 ARG A N 1
ATOM 1364 C CA . ARG A 1 177 ? 15.232 -10.510 -11.832 1.00 92.88 177 ARG A CA 1
ATOM 1365 C C . ARG A 1 177 ? 14.924 -9.468 -12.912 1.00 92.88 177 ARG A C 1
ATOM 1367 O O . ARG A 1 177 ? 15.597 -8.447 -13.000 1.00 92.88 177 ARG A O 1
ATOM 1374 N N . ARG A 1 178 ? 13.907 -9.718 -13.742 1.00 92.88 178 ARG A N 1
ATOM 1375 C CA . ARG A 1 178 ? 13.457 -8.828 -14.814 1.00 92.88 178 ARG A CA 1
ATOM 1376 C C . ARG A 1 178 ? 11.977 -9.033 -15.100 1.00 92.88 178 ARG A C 1
ATOM 1378 O O . ARG A 1 178 ? 11.483 -10.158 -15.068 1.00 92.88 178 ARG A O 1
ATOM 1385 N N . ILE A 1 179 ? 11.293 -7.950 -15.442 1.00 94.62 179 ILE A N 1
ATOM 1386 C CA . ILE A 1 179 ? 9.914 -7.963 -15.929 1.00 94.62 179 ILE A CA 1
ATOM 1387 C C . ILE A 1 179 ? 9.760 -6.882 -17.000 1.00 94.62 179 ILE A C 1
ATOM 1389 O O . ILE A 1 179 ? 10.370 -5.821 -16.898 1.00 94.62 179 ILE A O 1
ATOM 1393 N N . ILE A 1 180 ? 8.964 -7.157 -18.033 1.00 93.44 180 ILE A N 1
ATOM 1394 C CA . ILE A 1 180 ? 8.635 -6.185 -19.081 1.00 93.44 180 ILE A CA 1
ATOM 1395 C C . ILE A 1 180 ? 7.138 -5.902 -18.995 1.00 93.44 180 ILE A C 1
ATOM 1397 O O . ILE A 1 180 ? 6.320 -6.816 -19.101 1.00 93.44 180 ILE A O 1
ATOM 1401 N N . LEU A 1 181 ? 6.789 -4.631 -18.800 1.00 93.62 181 LEU A N 1
ATOM 1402 C CA . LEU A 1 181 ? 5.407 -4.161 -18.795 1.00 93.62 181 LEU A CA 1
ATOM 1403 C C . LEU A 1 181 ? 5.084 -3.555 -20.164 1.00 93.62 181 LEU A C 1
ATOM 1405 O O . LEU A 1 181 ? 5.664 -2.545 -20.557 1.00 93.62 181 LEU A O 1
ATOM 1409 N N . CYS A 1 182 ? 4.139 -4.161 -20.881 1.00 92.25 182 CYS A N 1
ATOM 1410 C CA . CYS A 1 182 ? 3.711 -3.726 -22.211 1.00 92.25 182 CYS A CA 1
ATOM 1411 C C . CYS A 1 182 ? 2.260 -3.242 -22.181 1.00 92.25 182 CYS A C 1
ATOM 1413 O O . CYS A 1 182 ? 1.422 -3.810 -21.486 1.00 92.25 182 CYS A O 1
ATOM 1415 N N . GLY A 1 183 ? 1.953 -2.208 -22.962 1.00 91.62 183 GLY A N 1
ATOM 1416 C CA . GLY A 1 183 ? 0.600 -1.667 -23.081 1.00 91.62 183 GLY A CA 1
ATOM 1417 C C . GLY A 1 183 ? 0.581 -0.237 -23.628 1.00 91.62 183 GLY A C 1
ATOM 1418 O O . GLY A 1 183 ? 1.643 0.394 -23.708 1.00 91.62 183 GLY A O 1
ATOM 1419 N N . PRO A 1 184 ? -0.603 0.292 -23.983 1.00 92.38 184 PRO A N 1
ATOM 1420 C CA . PRO A 1 184 ? -0.765 1.648 -24.507 1.00 92.38 184 PRO A CA 1
ATOM 1421 C C . PRO A 1 184 ? -0.161 2.729 -23.602 1.00 92.38 184 PRO A C 1
ATOM 1423 O O . PRO A 1 184 ? 0.068 2.518 -22.408 1.00 92.38 184 PRO A O 1
ATOM 1426 N N . SER A 1 185 ? 0.125 3.905 -24.159 1.00 88.00 185 SER A N 1
ATOM 1427 C CA . SER A 1 185 ? 0.545 5.053 -23.346 1.00 88.00 185 SER A CA 1
ATOM 1428 C C . SER A 1 185 ? -0.557 5.449 -22.353 1.00 88.00 185 SER A C 1
ATOM 1430 O O . SER A 1 185 ? -1.739 5.262 -22.629 1.00 88.00 185 SER A O 1
ATOM 1432 N N . GLY A 1 186 ? -0.173 5.956 -21.180 1.00 88.56 186 GLY A N 1
ATOM 1433 C CA . GLY A 1 186 ? -1.118 6.403 -20.148 1.00 88.56 186 GLY A CA 1
ATOM 1434 C C . GLY A 1 186 ? -1.741 5.306 -19.273 1.00 88.56 186 GLY A C 1
ATOM 1435 O O . GLY A 1 186 ? -2.458 5.632 -18.337 1.00 88.56 186 GLY A O 1
ATOM 1436 N N . THR A 1 187 ? -1.442 4.017 -19.482 1.00 90.75 187 THR A N 1
ATOM 1437 C CA . THR A 1 187 ? -2.008 2.916 -18.665 1.00 90.75 187 THR A CA 1
ATOM 1438 C C . THR A 1 187 ? -1.266 2.656 -17.346 1.00 90.75 187 THR A C 1
ATOM 1440 O O . THR A 1 187 ? -1.315 1.549 -16.817 1.00 90.75 187 THR A O 1
ATOM 1443 N N . GLY A 1 188 ? -0.498 3.626 -16.842 1.00 92.38 188 GLY A N 1
ATOM 1444 C CA . GLY A 1 188 ? 0.189 3.510 -15.549 1.00 92.38 188 GLY A CA 1
ATOM 1445 C C . GLY A 1 188 ? 1.350 2.506 -15.489 1.00 92.38 188 GLY A C 1
ATOM 1446 O O . GLY A 1 188 ? 1.720 2.086 -14.399 1.00 92.38 188 GLY A O 1
ATOM 1447 N N . LYS A 1 189 ? 1.957 2.116 -16.621 1.00 94.06 189 LYS A N 1
ATOM 1448 C CA . LYS A 1 189 ? 3.084 1.154 -16.645 1.00 94.06 189 LYS A CA 1
ATOM 1449 C C . LYS A 1 189 ? 4.270 1.608 -15.794 1.00 94.06 189 LYS A C 1
ATOM 1451 O O . LYS A 1 189 ? 4.774 0.827 -14.997 1.00 94.06 189 LYS A O 1
ATOM 1456 N N . THR A 1 190 ? 4.681 2.866 -15.942 1.00 93.12 190 THR A N 1
ATOM 1457 C CA . THR A 1 190 ? 5.783 3.465 -15.176 1.00 93.12 190 THR A CA 1
ATOM 1458 C C . THR A 1 190 ? 5.457 3.492 -13.687 1.00 93.12 190 THR A C 1
ATOM 1460 O O . THR A 1 190 ? 6.273 3.075 -12.875 1.00 93.12 190 THR A O 1
ATOM 1463 N N . TYR A 1 191 ? 4.224 3.874 -13.336 1.00 94.06 191 TYR A N 1
ATOM 1464 C CA . TYR A 1 191 ? 3.733 3.852 -11.957 1.00 94.06 191 TYR A CA 1
ATOM 1465 C C . TYR A 1 191 ? 3.770 2.439 -11.353 1.00 94.06 191 TYR A C 1
ATOM 1467 O O . TYR A 1 191 ? 4.336 2.240 -10.281 1.00 94.06 191 TYR A O 1
ATOM 1475 N N . LEU A 1 192 ? 3.245 1.431 -12.059 1.00 95.38 192 LEU A N 1
ATOM 1476 C CA . LEU A 1 192 ? 3.291 0.041 -11.603 1.00 95.38 192 LEU A CA 1
ATOM 1477 C C . LEU A 1 192 ? 4.731 -0.477 -11.489 1.00 95.38 192 LEU A C 1
ATOM 1479 O O . LEU A 1 192 ? 5.068 -1.135 -10.507 1.00 95.38 192 LEU A O 1
ATOM 1483 N N . GLY A 1 193 ? 5.585 -0.168 -12.468 1.00 95.25 193 GLY A N 1
ATOM 1484 C CA . GLY A 1 193 ? 7.006 -0.513 -12.442 1.00 95.25 193 GLY A CA 1
ATOM 1485 C C . GLY A 1 193 ? 7.711 0.071 -11.219 1.00 95.25 193 GLY A C 1
ATOM 1486 O O . GLY A 1 193 ? 8.442 -0.644 -10.536 1.00 95.25 193 GLY A O 1
ATOM 1487 N N . GLN A 1 194 ? 7.416 1.328 -10.886 1.00 94.19 194 GLN A N 1
ATOM 1488 C CA . GLN A 1 194 ? 7.932 1.990 -9.693 1.00 94.19 194 GLN A CA 1
ATOM 1489 C C . GLN A 1 194 ? 7.454 1.312 -8.408 1.00 94.19 194 GLN A C 1
ATOM 1491 O O . GLN A 1 194 ? 8.270 0.992 -7.545 1.00 94.19 194 GLN A O 1
ATOM 1496 N N . LYS A 1 195 ? 6.161 0.997 -8.300 1.00 94.50 195 LYS A N 1
ATOM 1497 C CA . LYS A 1 195 ? 5.613 0.334 -7.109 1.00 94.50 195 LYS A CA 1
ATOM 1498 C C . LYS A 1 195 ? 6.131 -1.092 -6.917 1.00 94.50 195 LYS A C 1
ATOM 1500 O O . LYS A 1 195 ? 6.405 -1.502 -5.789 1.00 94.50 195 LYS A O 1
ATOM 1505 N N . LEU A 1 196 ? 6.326 -1.838 -8.005 1.00 95.19 196 LEU A N 1
ATOM 1506 C CA . LEU A 1 196 ? 6.969 -3.155 -7.966 1.00 95.19 196 LEU A CA 1
ATOM 1507 C C . LEU A 1 196 ? 8.445 -3.052 -7.561 1.00 95.19 196 LEU A C 1
ATOM 1509 O O . LEU A 1 196 ? 8.908 -3.866 -6.762 1.00 95.19 196 LEU A O 1
ATOM 1513 N N . ALA A 1 197 ? 9.170 -2.052 -8.071 1.00 94.00 197 ALA A N 1
ATOM 1514 C CA . ALA A 1 197 ? 10.556 -1.799 -7.690 1.00 94.00 197 ALA A CA 1
ATOM 1515 C C . ALA A 1 197 ? 10.667 -1.482 -6.192 1.00 94.00 197 ALA A C 1
ATOM 1517 O O . ALA A 1 197 ? 11.409 -2.167 -5.489 1.00 94.00 197 ALA A O 1
ATOM 1518 N N . GLU A 1 198 ? 9.873 -0.530 -5.687 1.00 92.44 198 GLU A N 1
ATOM 1519 C CA . GLU A 1 198 ? 9.794 -0.182 -4.260 1.00 92.44 198 GLU A CA 1
ATOM 1520 C C . GLU A 1 198 ? 9.533 -1.426 -3.393 1.00 92.44 198 GLU A C 1
ATOM 1522 O O . GLU A 1 198 ? 10.237 -1.677 -2.410 1.00 92.44 198 GLU A O 1
ATOM 1527 N N . HIS A 1 199 ? 8.569 -2.259 -3.797 1.00 92.50 199 HIS A N 1
ATOM 1528 C CA . HIS A 1 199 ? 8.238 -3.499 -3.100 1.00 92.50 199 HIS A CA 1
ATOM 1529 C C . HIS A 1 199 ? 9.417 -4.484 -3.048 1.00 92.50 199 HIS A C 1
ATOM 1531 O O . HIS A 1 199 ? 9.685 -5.069 -1.997 1.00 92.50 199 HIS A O 1
ATOM 1537 N N . VAL A 1 200 ? 10.138 -4.676 -4.157 1.00 92.00 200 VAL A N 1
ATOM 1538 C CA . VAL A 1 200 ? 11.295 -5.586 -4.206 1.00 92.00 200 VAL A CA 1
ATOM 1539 C C . VAL A 1 200 ? 12.471 -5.055 -3.389 1.00 92.00 200 VAL A C 1
ATOM 1541 O O . VAL A 1 200 ? 13.096 -5.843 -2.676 1.00 92.00 200 VAL A O 1
ATOM 1544 N N . VAL A 1 201 ? 12.734 -3.742 -3.412 1.00 91.25 201 VAL A N 1
ATOM 1545 C CA . VAL A 1 201 ? 13.768 -3.129 -2.560 1.00 91.25 201 VAL A CA 1
ATOM 1546 C C . VAL A 1 201 ? 13.473 -3.415 -1.089 1.00 91.25 201 VAL A C 1
ATOM 1548 O O . VAL A 1 201 ? 14.315 -3.976 -0.388 1.00 91.25 201 VAL A O 1
ATOM 1551 N N . LEU A 1 202 ? 12.257 -3.124 -0.635 1.00 90.56 202 LEU A N 1
ATOM 1552 C CA . LEU A 1 202 ? 11.870 -3.348 0.758 1.00 90.56 202 LEU A CA 1
ATOM 1553 C C . LEU A 1 202 ? 11.880 -4.826 1.143 1.00 90.56 202 LEU A C 1
ATOM 1555 O O . LEU A 1 202 ? 12.280 -5.181 2.250 1.00 90.56 202 LEU A O 1
ATOM 1559 N N . ARG A 1 203 ? 11.471 -5.709 0.227 1.00 89.00 203 ARG A N 1
ATOM 1560 C CA . ARG A 1 203 ? 11.523 -7.159 0.444 1.00 89.00 203 ARG A CA 1
ATOM 1561 C C . ARG A 1 203 ? 12.956 -7.683 0.572 1.00 89.00 203 ARG A C 1
ATOM 1563 O O . ARG A 1 203 ? 13.159 -8.698 1.228 1.00 89.00 203 ARG A O 1
ATOM 1570 N N . SER A 1 204 ? 13.940 -6.993 -0.008 1.00 86.06 204 SER A N 1
ATOM 1571 C CA . SER A 1 204 ? 15.364 -7.312 0.159 1.00 86.06 204 SER A CA 1
ATOM 1572 C C . SER A 1 204 ? 15.946 -6.855 1.507 1.00 86.06 204 SER A C 1
ATOM 1574 O O . SER A 1 204 ? 17.116 -7.108 1.782 1.00 86.06 204 SER A O 1
ATOM 1576 N N . GLY A 1 205 ? 15.142 -6.196 2.352 1.00 84.44 205 GLY A N 1
ATOM 1577 C CA . GLY A 1 205 ? 15.568 -5.657 3.645 1.00 84.44 205 GLY A CA 1
ATOM 1578 C C . GLY A 1 205 ? 16.277 -4.304 3.551 1.00 84.44 205 GLY A C 1
ATOM 1579 O O . GLY A 1 205 ? 16.842 -3.846 4.538 1.00 84.44 205 GLY A O 1
ATOM 1580 N N . ARG A 1 206 ? 16.259 -3.664 2.376 1.00 85.06 206 ARG A N 1
ATOM 1581 C CA . ARG A 1 206 ? 16.813 -2.324 2.156 1.00 85.06 206 ARG A CA 1
ATOM 1582 C C . ARG A 1 206 ? 15.754 -1.255 2.384 1.00 85.06 206 ARG A C 1
ATOM 1584 O O . ARG A 1 206 ? 14.582 -1.456 2.072 1.00 85.06 206 ARG A O 1
ATOM 1591 N N . GLU A 1 207 ? 16.181 -0.097 2.872 1.00 84.00 207 GLU A N 1
ATOM 1592 C CA . GLU A 1 207 ? 15.313 1.072 2.981 1.00 84.00 207 GLU A CA 1
ATOM 1593 C C . GLU A 1 207 ? 15.109 1.756 1.620 1.00 84.00 207 GLU A C 1
ATOM 1595 O O . GLU A 1 207 ? 15.955 1.698 0.716 1.00 84.00 207 GLU A O 1
ATOM 1600 N N . LEU A 1 208 ? 13.960 2.416 1.463 1.00 84.56 208 LEU A N 1
ATOM 1601 C CA . LEU A 1 208 ? 13.686 3.247 0.296 1.00 84.56 208 LEU A CA 1
ATOM 1602 C C . LEU A 1 208 ? 14.393 4.593 0.459 1.00 84.56 208 LEU A C 1
ATOM 1604 O O . LEU A 1 208 ? 13.993 5.429 1.262 1.00 84.56 208 LEU A O 1
ATOM 1608 N N . THR A 1 209 ? 15.440 4.796 -0.333 1.00 84.00 209 THR A N 1
ATOM 1609 C CA . THR A 1 209 ? 16.186 6.053 -0.438 1.00 84.00 209 THR A CA 1
ATOM 1610 C C . THR A 1 209 ? 16.157 6.536 -1.886 1.00 84.00 209 THR A C 1
ATOM 1612 O O . THR A 1 209 ? 15.848 5.761 -2.794 1.00 84.00 209 THR A O 1
ATOM 1615 N N . ALA A 1 210 ? 16.516 7.799 -2.133 1.00 77.56 210 ALA A N 1
ATOM 1616 C CA . ALA A 1 210 ? 16.530 8.377 -3.481 1.00 77.56 210 ALA A CA 1
ATOM 1617 C C . ALA A 1 210 ? 17.437 7.623 -4.482 1.00 77.56 210 ALA A C 1
ATOM 1619 O O . ALA A 1 210 ? 17.251 7.754 -5.687 1.00 77.56 210 ALA A O 1
ATOM 1620 N N . GLY A 1 211 ? 18.392 6.815 -4.000 1.00 82.12 211 GLY A N 1
ATOM 1621 C CA . GLY A 1 211 ? 19.256 5.965 -4.827 1.00 82.12 211 GLY A CA 1
ATOM 1622 C C . GLY A 1 211 ? 18.799 4.508 -4.952 1.00 82.12 211 GLY A C 1
ATOM 1623 O O . GLY A 1 211 ? 19.408 3.747 -5.698 1.00 82.12 211 GLY A O 1
ATOM 1624 N N . SER A 1 212 ? 17.746 4.087 -4.242 1.00 86.62 212 SER A N 1
ATOM 1625 C CA . SER A 1 212 ? 17.341 2.674 -4.199 1.00 86.62 212 SER A CA 1
ATOM 1626 C C . SER A 1 212 ? 16.730 2.184 -5.518 1.00 86.62 212 SER A C 1
ATOM 1628 O O . SER A 1 212 ? 16.876 1.005 -5.851 1.00 86.62 212 SER A O 1
ATOM 1630 N N . VAL A 1 213 ? 16.070 3.073 -6.267 1.00 90.56 213 VAL A N 1
ATOM 1631 C CA . VAL A 1 213 ? 15.476 2.792 -7.581 1.00 90.56 213 VAL A CA 1
ATOM 1632 C C . VAL A 1 213 ? 16.002 3.808 -8.587 1.00 90.56 213 VAL A C 1
ATOM 1634 O O . VAL A 1 213 ? 15.770 5.005 -8.443 1.00 90.56 213 VAL A O 1
ATOM 1637 N N . ALA A 1 214 ? 16.681 3.334 -9.627 1.00 91.31 214 ALA A N 1
ATOM 1638 C CA . ALA A 1 214 ? 17.100 4.172 -10.743 1.00 91.31 214 ALA A CA 1
ATOM 1639 C C . ALA A 1 214 ? 16.068 4.102 -11.869 1.00 91.31 214 ALA A C 1
ATOM 1641 O O . ALA A 1 214 ? 15.651 3.013 -12.255 1.00 91.31 214 ALA A O 1
ATOM 1642 N N . THR A 1 215 ? 15.679 5.247 -12.427 1.00 91.06 215 THR A N 1
ATOM 1643 C CA . THR A 1 215 ? 14.781 5.305 -13.588 1.00 91.06 215 THR A CA 1
ATOM 1644 C C . THR A 1 215 ? 15.490 5.986 -14.745 1.00 91.06 215 THR A C 1
ATOM 1646 O O . THR A 1 215 ? 15.995 7.096 -14.597 1.00 91.06 215 THR A O 1
ATOM 1649 N N . PHE A 1 216 ? 15.511 5.328 -15.900 1.00 89.44 216 PHE A N 1
ATOM 1650 C CA . PHE A 1 216 ? 16.061 5.856 -17.138 1.00 89.44 216 PHE A CA 1
ATOM 1651 C C . PHE A 1 216 ? 14.952 5.918 -18.188 1.00 89.44 216 PHE A C 1
ATOM 1653 O O . PHE A 1 216 ? 14.367 4.893 -18.540 1.00 89.44 216 PHE A O 1
ATOM 1660 N N . ASN A 1 217 ? 14.660 7.117 -18.688 1.00 88.31 217 ASN A N 1
ATOM 1661 C CA . ASN A 1 217 ? 13.699 7.306 -19.768 1.00 88.31 217 ASN A CA 1
ATOM 1662 C C . ASN A 1 217 ? 14.419 7.204 -21.115 1.00 88.31 217 ASN A C 1
ATOM 1664 O O . ASN A 1 217 ? 15.320 7.989 -21.400 1.00 88.31 217 ASN A O 1
ATOM 1668 N N . VAL A 1 218 ? 14.047 6.215 -21.919 1.00 85.69 218 VAL A N 1
ATOM 1669 C CA . VAL A 1 218 ? 14.733 5.894 -23.166 1.00 85.69 218 VAL A CA 1
ATOM 1670 C C . VAL A 1 218 ? 14.168 6.714 -24.328 1.00 85.69 218 VAL A C 1
ATOM 1672 O O . VAL A 1 218 ? 12.966 6.705 -24.602 1.00 85.69 218 VAL A O 1
ATOM 1675 N N . ASP A 1 219 ? 15.055 7.368 -25.073 1.00 84.25 219 ASP A N 1
ATOM 1676 C CA . ASP A 1 219 ? 14.764 8.031 -26.340 1.00 84.25 219 ASP A CA 1
ATOM 1677 C C . ASP A 1 219 ? 15.693 7.534 -27.472 1.00 84.25 219 ASP A C 1
ATOM 1679 O O . ASP A 1 219 ? 16.589 6.709 -27.275 1.00 84.25 219 ASP A O 1
ATOM 1683 N N . HIS A 1 220 ? 15.474 8.017 -28.699 1.00 74.94 220 HIS A N 1
ATOM 1684 C CA . HIS A 1 220 ? 16.249 7.599 -29.877 1.00 74.94 220 HIS A CA 1
ATOM 1685 C C . HIS A 1 220 ? 17.719 8.069 -29.882 1.00 74.94 220 HIS A C 1
ATOM 1687 O O . HIS A 1 220 ? 18.498 7.625 -30.727 1.00 74.94 220 HIS A O 1
ATOM 1693 N N . LYS A 1 221 ? 18.114 8.968 -28.975 1.00 77.94 221 LYS A N 1
ATOM 1694 C CA . LYS A 1 221 ? 19.475 9.514 -28.830 1.00 77.94 221 LYS A CA 1
ATOM 1695 C C . LYS A 1 221 ? 20.185 8.978 -27.580 1.00 77.94 221 LYS A C 1
ATOM 1697 O O . LYS A 1 221 ? 21.413 8.917 -27.558 1.00 77.94 221 LYS A O 1
ATOM 1702 N N . SER A 1 222 ? 19.435 8.514 -26.585 1.00 79.62 222 SER A N 1
ATOM 1703 C CA . SER A 1 222 ? 19.917 8.101 -25.270 1.00 79.62 222 SER A CA 1
ATOM 1704 C C . SER A 1 222 ? 20.503 6.687 -25.250 1.00 79.62 222 SER A C 1
ATOM 1706 O O . SER A 1 222 ? 21.010 6.253 -24.221 1.00 79.62 222 SER A O 1
ATOM 1708 N N . ALA A 1 223 ? 20.453 5.934 -26.356 1.00 79.19 223 ALA A N 1
ATOM 1709 C CA . ALA A 1 223 ? 20.922 4.544 -26.397 1.00 79.19 223 ALA A CA 1
ATOM 1710 C C . ALA A 1 223 ? 22.409 4.400 -26.016 1.00 79.19 223 ALA A C 1
ATOM 1712 O O . ALA A 1 223 ? 22.784 3.449 -25.329 1.00 79.19 223 ALA A O 1
ATOM 1713 N N . LYS A 1 224 ? 23.261 5.352 -26.425 1.00 83.06 224 LYS A N 1
ATOM 1714 C CA . LYS A 1 224 ? 24.688 5.360 -26.060 1.00 83.06 224 LYS A CA 1
ATOM 1715 C C . LYS A 1 224 ? 24.885 5.648 -24.569 1.00 83.06 224 LYS A C 1
ATOM 1717 O O . LYS A 1 224 ? 25.684 4.977 -23.923 1.00 83.06 224 LYS A O 1
ATOM 1722 N N . GLU A 1 225 ? 24.139 6.609 -24.034 1.00 85.44 225 GLU A N 1
ATOM 1723 C CA . GLU A 1 225 ? 24.180 6.981 -22.615 1.00 85.44 225 GLU A CA 1
ATOM 1724 C C . GLU A 1 225 ? 23.658 5.853 -21.724 1.00 85.44 225 GLU A C 1
ATOM 1726 O O . GLU A 1 225 ? 24.292 5.527 -20.727 1.00 85.44 225 GLU A O 1
ATOM 1731 N N . LEU A 1 226 ? 22.572 5.187 -22.129 1.00 86.12 226 LEU A N 1
ATOM 1732 C CA . LEU A 1 226 ? 22.027 4.023 -21.437 1.00 86.12 226 LEU A CA 1
ATOM 1733 C C . LEU A 1 226 ? 23.050 2.887 -21.359 1.00 86.12 226 LEU A C 1
ATOM 1735 O O . LEU A 1 226 ? 23.259 2.321 -20.290 1.00 86.12 226 LEU A O 1
ATOM 1739 N N . ARG A 1 227 ? 23.710 2.559 -22.479 1.00 85.31 227 ARG A N 1
ATOM 1740 C CA . ARG A 1 227 ? 24.759 1.527 -22.495 1.00 85.31 227 ARG A CA 1
ATOM 1741 C C . ARG A 1 227 ? 25.914 1.894 -21.572 1.00 85.31 227 ARG A C 1
ATOM 1743 O O . ARG A 1 227 ? 26.347 1.044 -20.804 1.00 85.31 227 ARG A O 1
ATOM 1750 N N . GLN A 1 228 ? 26.370 3.148 -21.606 1.00 87.56 228 GLN A N 1
ATOM 1751 C CA . GLN A 1 228 ? 27.426 3.616 -20.708 1.00 87.56 228 GLN A CA 1
ATOM 1752 C C . GLN A 1 228 ? 26.994 3.542 -19.239 1.00 87.56 228 GLN A C 1
ATOM 1754 O O . GLN A 1 228 ? 27.771 3.116 -18.393 1.00 87.56 228 GLN A O 1
ATOM 1759 N N . TYR A 1 229 ? 25.755 3.924 -18.931 1.00 87.62 229 TYR A N 1
ATOM 1760 C CA . TYR A 1 229 ? 25.206 3.865 -17.581 1.00 87.62 229 TYR A CA 1
ATOM 1761 C C . TYR A 1 229 ? 25.136 2.427 -17.054 1.00 87.62 229 TYR A C 1
ATOM 1763 O O . TYR A 1 229 ? 25.611 2.150 -15.954 1.00 87.62 229 TYR A O 1
ATOM 1771 N N . LEU A 1 230 ? 24.601 1.499 -17.853 1.00 87.88 230 LEU A N 1
ATOM 1772 C CA . LEU A 1 230 ? 24.521 0.085 -17.486 1.00 87.88 230 LEU A CA 1
ATOM 1773 C C . LEU A 1 230 ? 25.909 -0.559 -17.368 1.00 87.88 230 LEU A C 1
ATOM 1775 O O . LEU A 1 230 ? 26.115 -1.346 -16.449 1.00 87.88 230 LEU A O 1
ATOM 1779 N N . ALA A 1 231 ? 26.859 -0.197 -18.238 1.00 87.12 231 ALA A N 1
ATOM 1780 C CA . ALA A 1 231 ? 28.249 -0.646 -18.139 1.00 87.12 231 ALA A CA 1
ATOM 1781 C C . ALA A 1 231 ? 28.904 -0.153 -16.841 1.00 87.12 231 ALA A C 1
ATOM 1783 O O . ALA A 1 231 ? 29.451 -0.954 -16.094 1.00 87.12 231 ALA A O 1
ATOM 1784 N N . ASN A 1 232 ? 28.742 1.131 -16.504 1.00 86.69 232 ASN A N 1
ATOM 1785 C CA . ASN A 1 232 ? 29.258 1.686 -15.252 1.00 86.69 232 ASN A CA 1
ATOM 1786 C C . ASN A 1 232 ? 28.664 0.981 -14.018 1.00 86.69 232 ASN A C 1
ATOM 1788 O O . ASN A 1 232 ? 29.373 0.763 -13.038 1.00 86.69 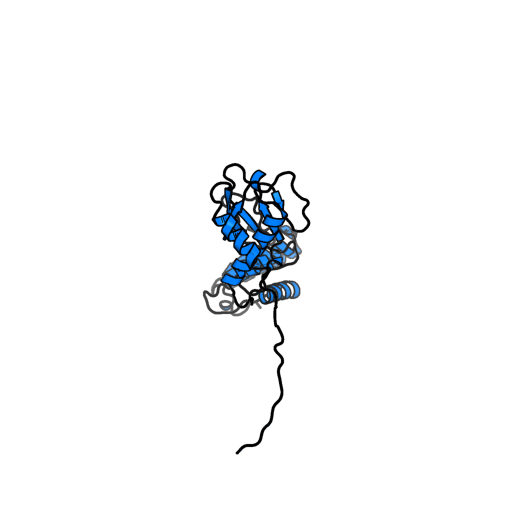232 ASN A O 1
ATOM 1792 N N . ILE A 1 233 ? 27.372 0.630 -14.050 1.00 86.12 233 ILE A N 1
ATOM 1793 C CA . ILE A 1 233 ? 26.732 -0.147 -12.977 1.00 86.12 233 ILE A CA 1
ATOM 1794 C C . ILE A 1 233 ? 27.312 -1.558 -12.903 1.00 86.12 233 ILE A C 1
ATOM 1796 O O . ILE A 1 233 ? 27.599 -2.027 -11.804 1.00 86.12 233 ILE A O 1
ATOM 1800 N N . ALA A 1 234 ? 27.484 -2.232 -14.042 1.00 85.44 234 ALA A N 1
ATOM 1801 C CA . ALA A 1 234 ? 28.063 -3.572 -14.091 1.00 85.44 234 ALA A CA 1
ATOM 1802 C C . ALA A 1 234 ? 29.490 -3.584 -13.517 1.00 85.44 234 ALA A C 1
ATOM 1804 O O . ALA A 1 234 ? 29.780 -4.395 -12.640 1.00 85.44 234 ALA A O 1
ATOM 1805 N N . ASP A 1 235 ? 30.324 -2.615 -13.899 1.00 84.06 235 ASP A N 1
ATOM 1806 C CA . ASP A 1 235 ? 31.686 -2.470 -13.375 1.00 84.06 235 ASP A CA 1
ATOM 1807 C C . ASP A 1 235 ? 31.689 -2.198 -11.861 1.00 84.06 235 ASP A C 1
ATOM 1809 O O . ASP A 1 235 ? 32.512 -2.730 -11.113 1.00 84.06 235 ASP A O 1
ATOM 1813 N N . GLN A 1 236 ? 30.755 -1.382 -11.366 1.00 80.81 236 GLN A N 1
ATOM 1814 C CA . GLN A 1 236 ? 30.634 -1.103 -9.933 1.00 80.81 236 GLN A CA 1
ATOM 1815 C C . GLN A 1 236 ? 30.103 -2.300 -9.134 1.00 80.81 236 GLN A C 1
ATOM 1817 O O . GLN A 1 236 ? 30.493 -2.455 -7.976 1.00 80.81 236 GLN A O 1
ATOM 1822 N N . CYS A 1 237 ? 29.265 -3.159 -9.725 1.00 78.12 237 CYS A N 1
ATOM 1823 C CA . CYS A 1 237 ? 28.834 -4.414 -9.098 1.00 78.12 237 CYS A CA 1
ATOM 1824 C C . CYS A 1 237 ? 30.022 -5.341 -8.809 1.00 78.12 237 CYS A C 1
ATOM 1826 O O . CYS A 1 237 ? 29.993 -6.070 -7.819 1.00 78.12 237 CYS A O 1
ATOM 1828 N N . GLU A 1 238 ? 31.051 -5.318 -9.659 1.00 74.19 238 GLU A N 1
ATOM 1829 C CA . GLU A 1 238 ? 32.252 -6.145 -9.505 1.00 74.19 238 GLU A CA 1
ATOM 1830 C C . GLU A 1 238 ? 33.259 -5.543 -8.510 1.00 74.19 238 GLU A C 1
ATOM 1832 O O . GLU A 1 238 ? 33.971 -6.283 -7.834 1.00 74.19 238 GLU A O 1
ATOM 1837 N N . ASN A 1 239 ? 33.299 -4.209 -8.388 1.00 68.56 239 ASN A N 1
ATOM 1838 C CA . ASN A 1 239 ? 34.393 -3.494 -7.719 1.00 68.56 239 ASN A CA 1
ATOM 1839 C C . ASN A 1 239 ? 34.011 -2.732 -6.430 1.00 68.56 239 ASN A C 1
ATOM 1841 O O . ASN A 1 239 ? 34.901 -2.261 -5.724 1.00 68.56 239 ASN A O 1
ATOM 1845 N N . THR A 1 240 ? 32.722 -2.554 -6.111 1.00 62.41 240 THR A N 1
ATOM 1846 C CA . THR A 1 240 ? 32.250 -1.734 -4.970 1.00 62.41 240 THR A CA 1
ATOM 1847 C C . THR A 1 240 ? 31.304 -2.509 -4.047 1.00 62.41 240 THR A C 1
ATOM 1849 O O . THR A 1 240 ? 30.687 -3.501 -4.429 1.00 62.41 240 THR A O 1
ATOM 1852 N N . SER A 1 241 ? 31.167 -2.053 -2.796 1.00 61.28 241 SER A N 1
ATOM 1853 C CA . SER A 1 241 ? 30.164 -2.573 -1.867 1.00 61.28 241 SER A CA 1
ATOM 1854 C C . SER A 1 241 ? 28.740 -2.386 -2.422 1.00 61.28 241 SER A C 1
ATOM 1856 O O . SER A 1 241 ? 28.348 -1.305 -2.859 1.00 61.28 241 SER A O 1
ATOM 1858 N N . VAL A 1 242 ? 27.932 -3.450 -2.358 1.00 60.50 242 VAL A N 1
ATOM 1859 C CA . VAL A 1 242 ? 26.585 -3.593 -2.964 1.00 60.50 242 VAL A CA 1
ATOM 1860 C C . VAL A 1 242 ? 25.572 -2.509 -2.529 1.00 60.50 242 VAL A C 1
ATOM 1862 O O . VAL A 1 242 ? 24.467 -2.432 -3.065 1.00 60.50 242 VAL A O 1
ATOM 1865 N N . ASN A 1 243 ? 25.908 -1.680 -1.540 1.00 60.19 243 ASN A N 1
ATOM 1866 C CA . ASN A 1 243 ? 25.026 -0.664 -0.961 1.00 60.19 243 ASN A CA 1
ATOM 1867 C C . ASN A 1 243 ? 25.082 0.694 -1.681 1.00 60.19 243 ASN A C 1
ATOM 1869 O O . ASN A 1 243 ? 24.211 1.521 -1.438 1.00 60.19 243 ASN A O 1
ATOM 1873 N N . ALA A 1 244 ? 26.064 0.928 -2.560 1.00 67.06 244 ALA A N 1
ATOM 1874 C CA . ALA A 1 244 ? 26.150 2.162 -3.353 1.00 67.06 244 ALA A CA 1
ATOM 1875 C C . ALA A 1 244 ? 25.329 2.113 -4.658 1.00 67.06 244 ALA A C 1
ATOM 1877 O O . ALA A 1 244 ? 25.160 3.129 -5.328 1.00 67.06 244 ALA A O 1
ATOM 1878 N N . LEU A 1 245 ? 24.831 0.931 -5.023 1.00 80.62 245 LEU A N 1
ATOM 1879 C CA . LEU A 1 245 ? 24.162 0.668 -6.293 1.00 80.62 245 LEU A CA 1
ATOM 1880 C C . LEU A 1 245 ? 22.637 0.638 -6.146 1.00 80.62 245 LEU A C 1
ATOM 1882 O O . LEU A 1 245 ? 22.131 0.157 -5.121 1.00 80.62 245 LEU A O 1
ATOM 1886 N N . PRO A 1 246 ? 21.892 1.078 -7.180 1.00 85.25 246 PRO A N 1
ATOM 1887 C CA . PRO A 1 246 ? 20.445 0.956 -7.182 1.00 85.25 246 PRO A CA 1
ATOM 1888 C C . PRO A 1 246 ? 20.044 -0.516 -7.097 1.00 85.25 246 PRO A C 1
ATOM 1890 O O . PRO A 1 246 ? 20.610 -1.385 -7.757 1.00 85.25 246 PRO A O 1
ATOM 1893 N N . SER A 1 247 ? 19.038 -0.795 -6.273 1.00 87.25 247 SER A N 1
ATOM 1894 C CA . SER A 1 247 ? 18.533 -2.157 -6.057 1.00 87.25 247 SER A CA 1
ATOM 1895 C C . SER A 1 247 ? 17.572 -2.591 -7.164 1.00 87.25 247 SER A C 1
ATOM 1897 O O . SER A 1 247 ? 17.385 -3.783 -7.395 1.00 87.25 247 SER A O 1
ATOM 1899 N N . ALA A 1 248 ? 16.962 -1.625 -7.850 1.00 92.00 248 ALA A N 1
ATOM 1900 C CA . ALA A 1 248 ? 16.113 -1.842 -9.009 1.00 92.00 248 ALA A CA 1
ATOM 1901 C C . ALA A 1 248 ? 16.373 -0.756 -10.061 1.00 92.00 248 ALA A C 1
ATOM 1903 O O . ALA A 1 248 ? 16.624 0.402 -9.723 1.00 92.00 248 ALA A O 1
ATOM 1904 N N . ILE A 1 249 ? 16.291 -1.136 -11.336 1.00 93.12 249 ILE A N 1
ATOM 1905 C CA . ILE A 1 249 ? 16.447 -0.234 -12.480 1.00 93.12 249 ILE A CA 1
ATOM 1906 C C . ILE A 1 249 ? 15.174 -0.313 -13.321 1.00 93.12 249 ILE A C 1
ATOM 1908 O O . ILE A 1 249 ? 14.731 -1.402 -13.687 1.00 93.12 249 ILE A O 1
ATOM 1912 N N . ILE A 1 250 ? 14.600 0.842 -13.638 1.00 94.12 250 ILE A N 1
ATOM 1913 C CA . ILE A 1 250 ? 13.428 0.994 -14.496 1.00 94.12 250 ILE A CA 1
ATOM 1914 C C . ILE A 1 250 ? 13.889 1.622 -15.805 1.00 94.12 250 ILE A C 1
ATOM 1916 O O . ILE A 1 250 ? 14.440 2.720 -15.814 1.00 94.12 250 ILE A O 1
ATOM 1920 N N . LEU A 1 251 ? 13.647 0.923 -16.911 1.00 92.94 251 LEU A N 1
ATOM 1921 C CA . LEU A 1 251 ? 13.892 1.424 -18.261 1.00 92.94 251 LEU A CA 1
ATOM 1922 C C . LEU A 1 251 ? 12.545 1.762 -18.899 1.00 92.94 251 LEU A C 1
ATOM 1924 O O . LEU A 1 251 ? 11.825 0.865 -19.344 1.00 92.94 251 LEU A O 1
ATOM 1928 N N . ASP A 1 252 ? 12.185 3.042 -18.904 1.00 90.94 252 ASP A N 1
ATOM 1929 C CA . ASP A 1 252 ? 10.928 3.499 -19.493 1.00 90.94 252 ASP A CA 1
ATOM 1930 C C . ASP A 1 252 ? 11.082 3.732 -21.000 1.00 90.94 252 ASP A C 1
ATOM 1932 O O . ASP A 1 252 ? 12.170 4.041 -21.477 1.00 90.94 252 ASP A O 1
ATOM 1936 N N . ASN A 1 253 ? 10.002 3.576 -21.766 1.00 87.06 253 ASN A N 1
ATOM 1937 C CA . ASN A 1 253 ? 9.996 3.722 -23.228 1.00 87.06 253 ASN A CA 1
ATOM 1938 C C . ASN A 1 253 ? 11.016 2.837 -23.972 1.00 87.06 253 ASN A C 1
ATOM 1940 O O . ASN A 1 253 ? 11.537 3.203 -25.024 1.00 87.06 253 ASN A O 1
ATOM 1944 N N . LEU A 1 254 ? 11.231 1.612 -23.477 1.00 85.44 254 LEU A N 1
ATOM 1945 C CA . LEU A 1 254 ? 12.184 0.644 -24.040 1.00 85.44 254 LEU A CA 1
ATOM 1946 C C . LEU A 1 254 ? 12.010 0.380 -25.552 1.00 85.44 254 LEU A C 1
ATOM 1948 O O . LEU A 1 254 ? 12.968 0.028 -26.229 1.00 85.44 254 LEU A O 1
ATOM 1952 N N . HIS A 1 255 ? 10.809 0.587 -26.099 1.00 81.56 255 HIS A N 1
ATOM 1953 C CA . HIS A 1 255 ? 10.514 0.443 -27.528 1.00 81.56 255 HIS A CA 1
ATOM 1954 C C . HIS A 1 255 ? 11.284 1.419 -28.439 1.00 81.56 255 HIS A C 1
ATOM 1956 O O . HIS A 1 255 ? 11.383 1.171 -29.638 1.00 81.56 255 HIS A O 1
ATOM 1962 N N . HIS A 1 256 ? 11.844 2.509 -27.902 1.00 79.69 256 HIS A N 1
ATOM 1963 C CA . HIS A 1 256 ? 12.711 3.417 -28.660 1.00 79.69 256 HIS A CA 1
ATOM 1964 C C . HIS A 1 256 ? 14.109 2.840 -28.936 1.00 79.69 256 HIS A C 1
ATOM 1966 O O . HIS A 1 256 ? 14.823 3.367 -29.795 1.00 79.69 256 HIS A O 1
ATOM 1972 N N . VAL A 1 257 ? 14.498 1.759 -28.250 1.00 71.75 257 VAL A N 1
ATOM 1973 C CA . VAL A 1 257 ? 15.760 1.049 -28.481 1.00 71.75 257 VAL A CA 1
ATOM 1974 C C . VAL A 1 257 ? 15.504 -0.169 -29.361 1.00 71.75 257 VAL A C 1
ATOM 1976 O O . VAL A 1 257 ? 14.804 -1.103 -28.986 1.00 71.75 257 VAL A O 1
ATOM 1979 N N . THR A 1 258 ? 16.123 -0.172 -30.539 1.00 61.38 258 THR A N 1
ATOM 1980 C CA . THR A 1 258 ? 16.062 -1.278 -31.505 1.00 61.38 258 THR A CA 1
ATOM 1981 C C . THR A 1 258 ? 16.884 -2.499 -31.080 1.00 61.38 258 THR A C 1
ATOM 1983 O O . THR A 1 258 ? 16.577 -3.600 -31.527 1.00 61.38 258 THR A O 1
ATOM 1986 N N . SER A 1 259 ? 17.899 -2.341 -30.213 1.00 57.44 259 SER A N 1
ATOM 1987 C CA . SER A 1 259 ? 18.623 -3.454 -29.574 1.00 57.44 259 SER A CA 1
ATOM 1988 C C . SER A 1 259 ? 19.492 -3.009 -28.381 1.00 57.44 259 SER A C 1
ATOM 1990 O O . SER A 1 259 ? 20.256 -2.041 -28.482 1.00 57.44 259 SER A O 1
ATOM 1992 N N . LEU A 1 260 ? 19.413 -3.757 -27.271 1.00 57.72 260 LEU A N 1
ATOM 1993 C CA . LEU A 1 260 ? 20.362 -3.705 -26.142 1.00 57.72 260 LEU A CA 1
ATOM 1994 C C . LEU A 1 260 ? 21.505 -4.735 -26.257 1.00 57.72 260 LEU A C 1
ATOM 1996 O O . LEU A 1 260 ? 22.298 -4.833 -25.324 1.00 57.72 260 LEU A O 1
ATOM 2000 N N . ALA A 1 261 ? 21.570 -5.496 -27.357 1.00 43.09 261 ALA A N 1
ATOM 2001 C CA . ALA A 1 261 ? 22.659 -6.438 -27.629 1.00 43.09 261 ALA A CA 1
ATOM 2002 C C . ALA A 1 261 ? 23.983 -5.729 -27.941 1.00 43.09 261 ALA A C 1
ATOM 2004 O O . ALA A 1 261 ? 23.939 -4.621 -28.538 1.00 43.09 261 ALA A O 1
#

InterPro domains:
  IPR003959 ATPase, AAA-type, core [PF00004] (179-258)
  IPR027417 P-loop containing nucleoside triphosphate hydrolase [G3DSA:3.40.50.300] (149-261)
  IPR027417 P-loop containing nucleoside triphosphate hydrolase [SSF52540] (161-257)
  IPR039041 Nav/unc-53 family [PTHR12784] (8-261)
  IPR057126 Neuron navigator 1-like, ubiquitin-like domain [PF23092] (40-145)

Sequence (261 aa):
SPHHTRTSTDSLDRSFSMTDHSSLDMLLAETAANERDGKRVTISVVLGSNPDPTRTGLDKPAEVLIGSLSVSGKTKWDILDNVVRKLFKEYVLRVDPVTNLGLSAESVYSYIVGEVTRTKESELPELLPIGYLVGDTTQIEICLKGTKQSCVDSLAFETMIPKTIIQRYVSLLLEHRRIILCGPSGTGKTYLGQKLAEHVVLRSGRELTAGSVATFNVDHKSAKELRQYLANIADQCENTSVNALPSAIILDNLHHVTSLA

pLDDT: mean 82.39, std 17.96, range [29.97, 97.56]

Foldseek 3Di:
DDDDDDDDDDDDDPPDDPPVPVVVVVVQVVQVVPPPAFAKAWEKEFAAQDDDCVDDDPNHGDIGTQGMTTHGQPAAPVNVLVVNLVSVQVSVCVVPVPCQQVDHSLQFAWKDQQPDIDGPPDDGDPGGSRVNCPDPRRYMYTYGDHLVNVACSSVSVNVVPRRVVLVVVLVCCVVVVDDDDDDDPPPCSVVNLVRSQRRVCVNVVHDDDPQQEAEDEDALPCLVVVLVVVVVLVVCVVPHDPVNHHNYYHYHPCVNDPDPD

Radius of gyration: 25.54 Å; chains: 1; bounding box: 99×55×61 Å